Protein AF-0000000078812520 (afdb_homodimer)

Foldseek 3Di:
DKDWDDPDDDPVPFDWDDPDPQKIKTWGTATQFKTKMKMWGAAFDKFDKDFAQKKKKKAWQAAWKFKDWAHDTDIDGHPDIDIHHHGIIMMIHGHTTGMMMMMITRDDPVVD/DWDWDDPDDDPVPFDWDDPDPQKIKTWGTATQFKTKMKMWGAAFDKFDKDFAQKKKKKAWQAAWKFKDWAHDTDIDGHPDIDIHHHGIIMMIHGHTTGMMMMMITRDDPVVD

Organism: NCBI:txid997873

Structure (mmCIF, N/CA/C/O backbone):
data_AF-0000000078812520-model_v1
#
loop_
_entity.id
_entity.type
_entity.pdbx_description
1 polymer 'Cupin type-2 domain-containing protein'
#
loop_
_atom_site.group_PDB
_atom_site.id
_atom_site.type_symbol
_atom_site.label_atom_id
_atom_site.label_alt_id
_atom_site.label_comp_id
_atom_site.label_asym_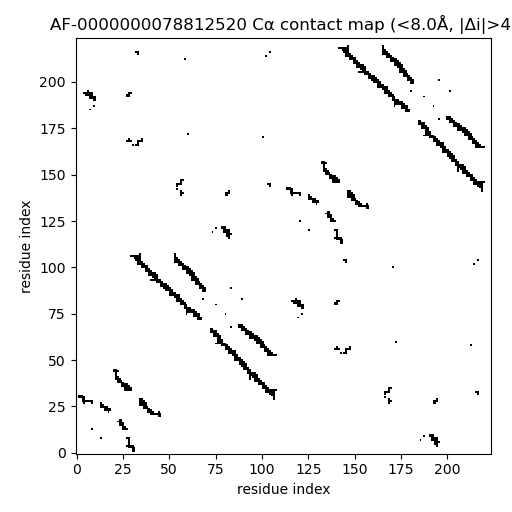id
_atom_site.label_entity_id
_atom_site.label_seq_id
_atom_site.pdbx_PDB_ins_code
_atom_site.Cartn_x
_atom_site.Cartn_y
_atom_site.Cartn_z
_atom_site.occupancy
_atom_site.B_iso_or_equiv
_atom_site.auth_seq_id
_atom_site.auth_comp_id
_atom_site.auth_asym_id
_atom_site.auth_atom_id
_atom_site.pdbx_PDB_model_num
ATOM 1 N N . MET A 1 1 ? 3.439 -23.281 10.242 1 47.56 1 MET A N 1
ATOM 2 C CA . MET A 1 1 ? 3.711 -23.062 8.82 1 47.56 1 MET A CA 1
ATOM 3 C C . MET A 1 1 ? 3.621 -21.578 8.477 1 47.56 1 MET A C 1
ATOM 5 O O . MET A 1 1 ? 2.652 -20.906 8.844 1 47.56 1 MET A O 1
ATOM 9 N N . LYS A 1 2 ? 4.664 -20.859 8.117 1 60.94 2 LYS A N 1
ATOM 10 C CA . LYS A 1 2 ? 4.629 -19.438 7.805 1 60.94 2 LYS A CA 1
ATOM 11 C C . LYS A 1 2 ? 3.605 -19.141 6.715 1 60.94 2 LYS A C 1
ATOM 13 O O . LYS A 1 2 ? 3.611 -19.766 5.656 1 60.94 2 LYS A O 1
ATOM 18 N N . MET A 1 3 ? 2.623 -18.438 7.055 1 89.31 3 MET A N 1
ATOM 19 C CA . MET A 1 3 ? 1.614 -18.031 6.078 1 89.31 3 MET A CA 1
ATOM 20 C C . MET A 1 3 ? 2.096 -16.844 5.258 1 89.31 3 MET A C 1
ATOM 22 O O . MET A 1 3 ? 2.404 -15.789 5.812 1 89.31 3 MET A O 1
ATOM 26 N N . CYS A 1 4 ? 2.453 -17.078 4.051 1 95.56 4 CYS A N 1
ATOM 27 C CA . CYS A 1 4 ? 2.873 -15.992 3.178 1 95.56 4 CYS A CA 1
ATOM 28 C C . CYS A 1 4 ? 2.225 -16.109 1.805 1 95.56 4 CYS A C 1
ATOM 30 O O . CYS A 1 4 ? 1.891 -17.219 1.366 1 95.56 4 CYS A O 1
ATOM 32 N N . SER A 1 5 ? 2.057 -15.086 1.119 1 97.44 5 SER A N 1
ATOM 33 C CA . SER A 1 5 ? 1.518 -15.07 -0.237 1 97.44 5 SER A CA 1
ATOM 34 C C . SER A 1 5 ? 2.541 -15.586 -1.245 1 97.44 5 SER A C 1
ATOM 36 O O . SER A 1 5 ? 3.701 -15.82 -0.896 1 97.44 5 SER A O 1
ATOM 38 N N . GLU A 1 6 ? 2.057 -15.766 -2.539 1 96.94 6 GLU A N 1
ATOM 39 C CA . GLU A 1 6 ? 2.994 -15.883 -3.652 1 96.94 6 GLU A CA 1
ATOM 40 C C . GLU A 1 6 ? 3.842 -14.625 -3.793 1 96.94 6 GLU A C 1
ATOM 42 O O . GLU A 1 6 ? 3.455 -13.547 -3.324 1 96.94 6 GLU A O 1
ATOM 47 N N . VAL A 1 7 ? 4.977 -14.742 -4.457 1 98.25 7 VAL A N 1
ATOM 48 C CA . VAL A 1 7 ? 5.906 -13.633 -4.648 1 98.25 7 VAL A CA 1
ATOM 49 C C . VAL A 1 7 ? 5.273 -12.578 -5.555 1 98.25 7 VAL A C 1
ATOM 51 O O . VAL A 1 7 ? 5.32 -11.391 -5.254 1 98.25 7 VAL A O 1
ATOM 54 N N . PHE A 1 8 ? 4.758 -12.992 -6.703 1 98.81 8 PHE A N 1
ATOM 55 C CA . PHE A 1 8 ? 4.105 -12.102 -7.652 1 98.81 8 PHE A CA 1
ATOM 56 C C . PHE A 1 8 ? 2.592 -12.258 -7.598 1 98.81 8 PHE A C 1
ATOM 58 O O . PHE A 1 8 ? 2.082 -13.383 -7.551 1 98.81 8 PHE A O 1
ATOM 65 N N . GLN A 1 9 ? 1.911 -11.266 -7.516 1 98.81 9 GLN A N 1
ATOM 66 C CA . GLN A 1 9 ? 0.455 -11.258 -7.602 1 98.81 9 GLN A CA 1
ATOM 67 C C . GLN A 1 9 ? -0.013 -10.648 -8.922 1 98.81 9 GLN A C 1
ATOM 69 O O . GLN A 1 9 ? 0.156 -9.453 -9.148 1 98.81 9 GLN A O 1
ATOM 74 N N . PHE A 1 10 ? -0.621 -11.352 -9.758 1 98.88 10 PHE A N 1
ATOM 75 C CA . PHE A 1 10 ? -1.262 -10.867 -10.969 1 98.88 10 PHE A CA 1
ATOM 76 C C . PHE A 1 10 ? -2.754 -10.648 -10.75 1 98.88 10 PHE A C 1
ATOM 78 O O . PHE A 1 10 ? -3.467 -11.578 -10.352 1 98.88 10 PHE A O 1
ATOM 85 N N . GLU A 1 11 ? -3.174 -9.453 -10.992 1 98.75 11 GLU A N 1
ATOM 86 C CA . GLU A 1 11 ? -4.555 -9.086 -10.688 1 98.75 11 GLU A CA 1
ATOM 87 C C . GLU A 1 11 ? -5.535 -10.117 -11.242 1 98.75 11 GLU A C 1
ATOM 89 O O . GLU A 1 11 ? -6.461 -10.539 -10.547 1 98.75 11 GLU A O 1
ATOM 94 N N . LYS A 1 12 ? -5.352 -10.508 -12.406 1 98.38 12 LYS A N 1
ATOM 95 C CA . LYS A 1 12 ? -6.293 -11.359 -13.125 1 98.38 12 LYS A CA 1
ATOM 96 C C . LYS A 1 12 ? -6.398 -12.734 -12.461 1 98.38 12 LYS A C 1
ATOM 98 O O . LYS A 1 12 ? -7.355 -13.477 -12.703 1 98.38 12 LYS A O 1
ATOM 103 N N . GLU A 1 13 ? -5.43 -13.156 -11.703 1 98.44 13 GLU A N 1
ATOM 104 C CA . GLU A 1 13 ? -5.391 -14.484 -11.102 1 98.44 13 GLU A CA 1
ATOM 105 C C . GLU A 1 13 ? -5.93 -14.461 -9.68 1 98.44 13 GLU A C 1
ATOM 107 O O . GLU A 1 13 ? -6.113 -15.516 -9.062 1 98.44 13 GLU A O 1
ATOM 112 N N . LEU A 1 14 ? -6.109 -13.289 -9.133 1 98.5 14 LEU A N 1
ATOM 113 C CA . LEU A 1 14 ? -6.551 -13.148 -7.75 1 98.5 14 LEU A CA 1
ATOM 114 C C . LEU A 1 14 ? -8.07 -13.172 -7.66 1 98.5 14 LEU A C 1
ATOM 116 O O . LEU A 1 14 ? -8.758 -12.57 -8.492 1 98.5 14 LEU A O 1
ATOM 120 N N . LYS A 1 15 ? -8.523 -13.812 -6.688 1 97.81 15 LYS A N 1
ATOM 121 C CA . LYS A 1 15 ? -9.969 -13.883 -6.469 1 97.81 15 LYS A CA 1
ATOM 122 C C . LYS A 1 15 ? -10.477 -12.625 -5.77 1 97.81 15 LYS A C 1
ATOM 124 O O . LYS A 1 15 ? -9.812 -12.086 -4.883 1 97.81 15 LYS A O 1
ATOM 129 N N . TRP A 1 16 ? -11.672 -12.25 -6.137 1 98.44 16 TRP A N 1
ATOM 130 C CA . TRP A 1 16 ? -12.367 -11.164 -5.453 1 98.44 16 TRP A CA 1
ATOM 131 C C . TRP A 1 16 ? -13.242 -11.703 -4.328 1 98.44 16 TRP A C 1
ATOM 133 O O . TRP A 1 16 ? -13.914 -12.727 -4.492 1 98.44 16 TRP A O 1
ATOM 143 N N . GLU A 1 17 ? -13.18 -11.062 -3.234 1 98.56 17 GLU A N 1
ATOM 144 C CA . GLU A 1 17 ? -14.133 -11.273 -2.145 1 98.56 17 GLU A CA 1
ATOM 145 C C . GLU A 1 17 ? -15.062 -10.078 -1.991 1 98.56 17 GLU A C 1
ATOM 147 O O . GLU A 1 17 ? -14.727 -8.961 -2.393 1 98.56 17 GLU A O 1
ATOM 152 N N . ASN A 1 18 ? -16.203 -10.344 -1.392 1 98.19 18 ASN A N 1
ATOM 153 C CA . ASN A 1 18 ? -17.203 -9.289 -1.2 1 98.19 18 ASN A CA 1
ATOM 154 C C . ASN A 1 18 ? -17.531 -9.094 0.276 1 98.19 18 ASN A C 1
ATOM 156 O O . ASN A 1 18 ? -18.531 -9.617 0.77 1 98.19 18 ASN A O 1
ATOM 160 N N . PRO A 1 19 ? -16.766 -8.32 0.915 1 97.38 19 PRO A N 1
ATOM 161 C CA . PRO A 1 19 ? -16.969 -8.172 2.359 1 97.38 19 PRO A CA 1
ATOM 162 C C . PRO A 1 19 ? -18.203 -7.336 2.703 1 97.38 19 PRO A C 1
ATOM 164 O O . PRO A 1 19 ? -18.609 -7.281 3.867 1 97.38 19 PRO A O 1
ATOM 167 N N . GLY A 1 20 ? -18.766 -6.617 1.8 1 97.19 20 GLY A N 1
ATOM 168 C CA . GLY A 1 20 ? -19.953 -5.793 2.029 1 97.19 20 GLY A CA 1
ATOM 169 C C . GLY A 1 20 ? -20.547 -5.242 0.75 1 97.19 20 GLY A C 1
ATOM 170 O O . GLY A 1 20 ? -19.969 -5.383 -0.326 1 97.19 20 GLY A O 1
ATOM 171 N N . PRO A 1 21 ? -21.688 -4.652 0.876 1 98.38 21 PRO A N 1
ATOM 172 C CA . PRO A 1 21 ? -22.344 -4.109 -0.307 1 98.38 21 PRO A CA 1
ATOM 173 C C . PRO A 1 21 ? -21.5 -3.059 -1.029 1 98.38 21 PRO A C 1
ATOM 175 O O . PRO A 1 21 ? -21.109 -2.059 -0.428 1 98.38 21 PRO A O 1
ATOM 178 N N . GLY A 1 22 ? -21.281 -3.283 -2.352 1 98.81 22 GLY A N 1
ATOM 179 C CA . GLY A 1 22 ? -20.547 -2.322 -3.162 1 98.81 22 GLY A CA 1
ATOM 180 C C . GLY A 1 22 ? -19.047 -2.344 -2.91 1 98.81 22 GLY A C 1
ATOM 181 O O . GLY A 1 22 ? -18.328 -1.424 -3.311 1 98.81 22 GLY A O 1
ATOM 182 N N . ILE A 1 23 ? -18.625 -3.27 -2.135 1 98.88 23 ILE A N 1
ATOM 183 C CA . ILE A 1 23 ? -17.203 -3.381 -1.793 1 98.88 23 ILE A CA 1
ATOM 184 C C . ILE A 1 23 ? -16.672 -4.742 -2.229 1 98.88 23 ILE A C 1
ATOM 186 O O . ILE A 1 23 ? -17.297 -5.773 -1.968 1 98.88 23 ILE A O 1
ATOM 190 N N . ARG A 1 24 ? -15.539 -4.758 -2.91 1 98.75 24 ARG A N 1
ATOM 191 C CA . ARG A 1 24 ? -14.812 -5.98 -3.236 1 98.75 24 ARG A CA 1
ATOM 192 C C . ARG A 1 24 ? -13.336 -5.848 -2.9 1 98.75 24 ARG A C 1
ATOM 194 O O . ARG A 1 24 ? -12.773 -4.75 -2.961 1 98.75 24 ARG A O 1
ATOM 201 N N . ARG A 1 25 ? -12.727 -6.965 -2.535 1 98.81 25 ARG A N 1
ATOM 202 C CA . ARG A 1 25 ? -11.312 -6.844 -2.188 1 98.81 25 ARG A CA 1
ATOM 203 C C . ARG A 1 25 ? -10.508 -8.023 -2.736 1 98.81 25 ARG A C 1
ATOM 205 O O . ARG A 1 25 ? -11.062 -9.094 -2.98 1 98.81 25 ARG A O 1
ATOM 212 N N . GLN A 1 26 ? -9.297 -7.859 -3.08 1 98.81 26 GLN A N 1
ATOM 213 C CA . GLN A 1 26 ? -8.281 -8.859 -3.395 1 98.81 26 GLN A CA 1
ATOM 214 C C . GLN A 1 26 ? -7.16 -8.844 -2.363 1 98.81 26 GLN A C 1
ATOM 216 O O . GLN A 1 26 ? -6.598 -7.793 -2.062 1 98.81 26 GLN A O 1
ATOM 221 N N . ILE A 1 27 ? -6.871 -9.953 -1.78 1 98.81 27 ILE A N 1
ATOM 222 C CA . ILE A 1 27 ? -5.691 -10.086 -0.933 1 98.81 27 ILE A CA 1
ATOM 223 C C . ILE A 1 27 ? -4.438 -10.148 -1.801 1 98.81 27 ILE A C 1
ATOM 225 O O . ILE A 1 27 ? -4.312 -11.031 -2.66 1 98.81 27 ILE A O 1
ATOM 229 N N . MET A 1 28 ? -3.537 -9.281 -1.581 1 98.69 28 MET A N 1
ATOM 230 C CA . MET A 1 28 ? -2.318 -9.195 -2.379 1 98.69 28 MET A CA 1
ATOM 231 C C . MET A 1 28 ? -1.14 -9.82 -1.638 1 98.69 28 MET A C 1
ATOM 233 O O . MET A 1 28 ? -1.222 -10.961 -1.186 1 98.69 28 MET A O 1
ATOM 237 N N . GLY A 1 29 ? -0.015 -9.117 -1.554 1 98.75 29 GLY A N 1
ATOM 238 C CA . GLY A 1 29 ? 1.155 -9.656 -0.879 1 98.75 29 GLY A CA 1
ATOM 239 C C . GLY A 1 29 ? 1.03 -9.648 0.632 1 98.75 29 GLY A C 1
ATOM 240 O O . GLY A 1 29 ? 0.505 -8.695 1.21 1 98.75 29 GLY A O 1
ATOM 241 N N . TYR A 1 30 ? 1.47 -10.719 1.295 1 98.75 30 TYR A N 1
ATOM 242 C CA . TYR A 1 30 ? 1.425 -10.719 2.754 1 98.75 30 TYR A CA 1
ATOM 243 C C . TYR A 1 30 ? 2.357 -11.781 3.326 1 98.75 30 TYR A C 1
ATOM 245 O O . TYR A 1 30 ? 2.736 -12.727 2.629 1 98.75 30 TYR A O 1
ATOM 253 N N . ASP A 1 31 ? 2.764 -11.633 4.438 1 98.5 31 ASP A N 1
ATOM 254 C CA . ASP A 1 31 ? 3.271 -12.641 5.367 1 98.5 31 ASP A CA 1
ATOM 255 C C . ASP A 1 31 ? 2.68 -12.453 6.762 1 98.5 31 ASP A C 1
ATOM 257 O O . ASP A 1 31 ? 1.635 -11.812 6.914 1 98.5 31 ASP A O 1
ATOM 261 N N . GLU A 1 32 ? 3.32 -12.984 7.797 1 97.94 32 GLU A N 1
ATOM 262 C CA . GLU A 1 32 ? 2.736 -12.906 9.133 1 97.94 32 GLU A CA 1
ATOM 263 C C . GLU A 1 32 ? 2.758 -11.477 9.664 1 97.94 32 GLU A C 1
ATOM 265 O O . GLU A 1 32 ? 1.943 -11.109 10.516 1 97.94 32 GLU A O 1
ATOM 270 N N . GLN A 1 33 ? 3.617 -10.656 9.156 1 97.75 33 GLN A N 1
ATOM 271 C CA . GLN A 1 33 ? 3.852 -9.344 9.75 1 97.75 33 GLN A CA 1
ATOM 272 C C . GLN A 1 33 ? 3.23 -8.234 8.906 1 97.75 33 GLN A C 1
ATOM 274 O O . GLN A 1 33 ? 3.107 -7.094 9.352 1 97.75 33 GLN A O 1
ATOM 279 N N . LEU A 1 34 ? 2.826 -8.57 7.746 1 98.81 34 LEU A N 1
ATOM 280 C CA . LEU A 1 34 ? 2.418 -7.559 6.773 1 98.81 34 LEU A CA 1
ATOM 281 C C . LEU A 1 34 ? 1.358 -8.109 5.828 1 98.81 34 LEU A C 1
ATOM 283 O O . LEU A 1 34 ? 1.463 -9.25 5.371 1 98.81 34 LEU A O 1
ATOM 287 N N . MET A 1 35 ? 0.338 -7.281 5.5 1 98.94 35 MET A N 1
ATOM 288 C CA . MET A 1 35 ? -0.657 -7.676 4.504 1 98.94 35 MET A CA 1
ATOM 289 C C . MET A 1 35 ? -1.124 -6.465 3.697 1 98.94 35 MET A C 1
ATOM 291 O O . MET A 1 35 ? -1.502 -5.441 4.27 1 98.94 35 MET A O 1
ATOM 295 N N . MET A 1 36 ? -1.064 -6.586 2.406 1 98.94 36 MET A N 1
ATOM 296 C CA . MET A 1 36 ? -1.607 -5.594 1.48 1 98.94 36 MET A CA 1
ATOM 297 C C . MET A 1 36 ? -2.908 -6.09 0.855 1 98.94 36 MET A C 1
ATOM 299 O O . MET A 1 36 ? -2.99 -7.234 0.405 1 98.94 36 MET A O 1
ATOM 303 N N . VAL A 1 37 ? -3.926 -5.23 0.845 1 98.94 37 VAL A N 1
ATOM 304 C CA . VAL A 1 37 ? -5.238 -5.562 0.305 1 98.94 37 VAL A CA 1
ATOM 305 C C . VAL A 1 37 ? -5.699 -4.465 -0.651 1 98.94 37 VAL A C 1
ATOM 307 O O . VAL A 1 37 ? -5.629 -3.279 -0.322 1 98.94 37 VAL A O 1
ATOM 310 N N . LYS A 1 38 ? -6.082 -4.848 -1.812 1 98.94 38 LYS A N 1
ATOM 311 C CA . LYS A 1 38 ? -6.738 -3.955 -2.762 1 98.94 38 LYS A CA 1
ATOM 312 C C . LYS A 1 38 ? -8.25 -3.965 -2.57 1 98.94 38 LYS A C 1
ATOM 314 O O . LYS A 1 38 ? -8.883 -5.023 -2.625 1 98.94 38 LYS A O 1
ATOM 319 N N . VAL A 1 39 ? -8.844 -2.867 -2.375 1 98.94 39 VAL A N 1
ATOM 320 C CA . VAL A 1 39 ? -10.281 -2.805 -2.119 1 98.94 39 VAL A CA 1
ATOM 321 C C . VAL A 1 39 ? -10.945 -1.855 -3.115 1 98.94 39 VAL A C 1
ATOM 323 O O . VAL A 1 39 ? -10.547 -0.693 -3.232 1 98.94 39 VAL A O 1
ATOM 326 N N . GLN A 1 40 ? -11.906 -2.283 -3.795 1 98.94 40 GLN A N 1
ATOM 327 C CA . GLN A 1 40 ? -12.695 -1.494 -4.738 1 98.94 40 GLN A CA 1
ATOM 328 C C . GLN A 1 40 ? -14.047 -1.118 -4.141 1 98.94 40 GLN A C 1
ATOM 330 O O . GLN A 1 40 ? -14.727 -1.961 -3.555 1 98.94 40 GLN A O 1
ATOM 335 N N . PHE A 1 41 ? -14.453 0.072 -4.32 1 98.94 41 PHE A N 1
ATOM 336 C CA . PHE A 1 41 ? -15.711 0.591 -3.799 1 98.94 41 PHE A CA 1
ATOM 337 C C . PHE A 1 41 ? -16.578 1.14 -4.926 1 98.94 41 PHE A C 1
ATOM 339 O O . PHE A 1 41 ? -16.094 1.889 -5.777 1 98.94 41 PHE A O 1
ATOM 346 N N . GLU A 1 42 ? -17.812 0.822 -4.918 1 98.94 42 GLU A N 1
ATOM 347 C CA . GLU A 1 42 ? -18.812 1.528 -5.723 1 98.94 42 GLU A CA 1
ATOM 348 C C . GLU A 1 42 ? -19.203 2.852 -5.074 1 98.94 42 GLU A C 1
ATOM 350 O O . GLU A 1 42 ? -19.094 3.01 -3.857 1 98.94 42 GLU A O 1
ATOM 355 N N . LYS A 1 43 ? -19.641 3.762 -5.934 1 98.88 43 LYS A N 1
ATOM 356 C CA . LYS A 1 43 ? -20.141 5.012 -5.375 1 98.88 43 LYS A CA 1
ATOM 357 C C . LYS A 1 43 ? -21.219 4.742 -4.328 1 98.88 43 LYS A C 1
ATOM 359 O O . LYS A 1 43 ? -22.125 3.943 -4.555 1 98.88 43 LYS A O 1
ATOM 364 N N . GLY A 1 44 ? -21.078 5.391 -3.18 1 98.81 44 GLY A N 1
ATOM 365 C CA . GLY A 1 44 ? -22.078 5.289 -2.123 1 98.81 44 GLY A CA 1
ATOM 366 C C . GLY A 1 44 ? -21.781 4.172 -1.138 1 98.81 44 GLY A C 1
ATOM 367 O O . GLY A 1 44 ? -22.406 4.098 -0.076 1 98.81 44 GLY A O 1
ATOM 368 N N . ALA A 1 45 ? -20.953 3.232 -1.467 1 98.88 45 ALA A N 1
ATOM 369 C CA . ALA A 1 45 ? -20.594 2.156 -0.544 1 98.88 45 ALA A CA 1
ATOM 370 C C . ALA A 1 45 ? -20.031 2.713 0.758 1 98.88 45 ALA A C 1
ATOM 372 O O . ALA A 1 45 ? -19.375 3.766 0.763 1 98.88 45 ALA A O 1
ATOM 373 N N . VAL A 1 46 ? -20.25 2.047 1.833 1 98.75 46 VAL A N 1
ATOM 374 C CA . VAL A 1 46 ? -19.859 2.51 3.162 1 98.75 46 VAL A CA 1
ATOM 375 C C . VAL A 1 46 ? -18.953 1.477 3.824 1 98.75 46 VAL A C 1
ATOM 377 O O . VAL A 1 46 ? -19.328 0.311 3.967 1 98.75 46 VAL A O 1
ATOM 380 N N . GLY A 1 47 ? -17.656 1.87 4.09 1 98.5 47 GLY A N 1
ATOM 381 C CA . GLY A 1 47 ? -16.891 1.138 5.09 1 98.5 47 GLY A CA 1
ATOM 382 C C . GLY A 1 47 ? -17.344 1.439 6.512 1 98.5 47 GLY A C 1
ATOM 383 O O . GLY A 1 47 ? -17.047 2.512 7.043 1 98.5 47 GLY A O 1
ATOM 384 N N . THR A 1 48 ? -17.922 0.55 7.113 1 98.19 48 THR A N 1
ATOM 385 C CA . THR A 1 48 ? -18.547 0.773 8.414 1 98.19 48 THR A CA 1
ATOM 386 C C . THR A 1 48 ? -17.5 1.105 9.469 1 98.19 48 THR A C 1
ATOM 388 O O . THR A 1 48 ? -16.359 0.612 9.406 1 98.19 48 THR A O 1
ATOM 391 N N . MET A 1 49 ? -17.984 1.972 10.375 1 98.19 49 MET A N 1
ATOM 392 C CA . MET A 1 49 ? -17.109 2.328 11.492 1 98.19 49 MET A CA 1
ATOM 393 C C . MET A 1 49 ? -16.703 1.09 12.281 1 98.19 49 MET A C 1
ATOM 395 O O . MET A 1 49 ? -17.562 0.287 12.664 1 98.19 49 MET A O 1
ATOM 399 N N . HIS A 1 50 ? -15.391 0.888 12.523 1 98.5 50 HIS A N 1
ATOM 400 C CA . HIS A 1 50 ? -14.844 -0.245 13.258 1 98.5 50 HIS A CA 1
ATOM 401 C C . HIS A 1 50 ? -13.445 0.064 13.781 1 98.5 50 HIS A C 1
ATOM 403 O O . HIS A 1 50 ? -12.922 1.156 13.555 1 98.5 50 HIS A O 1
ATOM 409 N N . GLU A 1 51 ? -12.859 -0.794 14.539 1 98.38 51 GLU A N 1
ATOM 410 C CA . GLU A 1 51 ? -11.477 -0.677 15 1 98.38 51 GLU A CA 1
ATOM 411 C C . GLU A 1 51 ? -10.789 -2.041 15.039 1 98.38 51 GLU A C 1
ATOM 413 O O . GLU A 1 51 ? -11.461 -3.076 15.055 1 98.38 51 GLU A O 1
ATOM 418 N N . HIS A 1 52 ? -9.57 -2.084 14.992 1 98.44 52 HIS A N 1
ATOM 419 C CA . HIS A 1 52 ? -8.75 -3.283 15.102 1 98.44 52 HIS A CA 1
ATOM 420 C C . HIS A 1 52 ? -7.363 -2.957 15.641 1 98.44 52 HIS A C 1
ATOM 422 O O . HIS A 1 52 ? -6.977 -1.787 15.695 1 98.44 52 HIS A O 1
ATOM 428 N N . HIS A 1 53 ? -6.605 -3.936 16.141 1 98.44 53 HIS A N 1
ATOM 429 C CA . HIS A 1 53 ? -5.336 -3.721 16.812 1 98.44 53 HIS A CA 1
ATOM 430 C C . HIS A 1 53 ? -4.199 -3.525 15.82 1 98.44 53 HIS A C 1
ATOM 432 O O . HIS A 1 53 ? -3.061 -3.266 16.219 1 98.44 53 HIS A O 1
ATOM 438 N N . HIS A 1 54 ? -4.41 -3.709 14.562 1 98.69 54 HIS A N 1
ATOM 439 C CA . HIS A 1 54 ? -3.398 -3.549 13.523 1 98.69 54 HIS A CA 1
ATOM 440 C C . HIS A 1 54 ? -3.1 -2.076 13.266 1 98.69 54 HIS A C 1
ATOM 442 O O . HIS A 1 54 ? -4.004 -1.24 13.305 1 98.69 54 HIS A O 1
ATOM 448 N N . SER A 1 55 ? -1.847 -1.72 12.984 1 98.69 55 SER A N 1
ATOM 449 C CA . SER A 1 55 ? -1.565 -0.472 12.281 1 98.69 55 SER A CA 1
ATOM 450 C C . SER A 1 55 ? -2.002 -0.55 10.82 1 98.69 55 SER A C 1
ATOM 452 O O . SER A 1 55 ? -1.81 -1.575 10.164 1 98.69 55 SER A O 1
ATOM 454 N N . GLN A 1 56 ? -2.557 0.443 10.336 1 98.88 56 GLN A N 1
ATOM 455 C CA . GLN A 1 56 ? -3.016 0.452 8.953 1 98.88 56 GLN A CA 1
ATOM 456 C C . GLN A 1 56 ? -2.533 1.7 8.219 1 98.88 56 GLN A C 1
ATOM 458 O O . GLN A 1 56 ? -2.605 2.809 8.75 1 98.88 56 GLN A O 1
ATOM 463 N N . ALA A 1 57 ? -1.929 1.663 7.094 1 98.94 57 ALA A N 1
ATOM 464 C CA . ALA A 1 57 ? -1.656 2.732 6.137 1 98.94 57 ALA A CA 1
ATOM 465 C C . ALA A 1 57 ? -2.379 2.486 4.816 1 98.94 57 ALA A C 1
ATOM 467 O O . ALA A 1 57 ? -2.35 1.373 4.285 1 98.94 57 ALA A O 1
ATOM 468 N N . THR A 1 58 ? -3.057 3.455 4.227 1 98.94 58 THR A N 1
ATOM 469 C CA . THR A 1 58 ? -3.881 3.291 3.035 1 98.94 58 THR A CA 1
ATOM 470 C C . THR A 1 58 ? -3.555 4.363 2 1 98.94 58 THR A C 1
ATOM 472 O O . THR A 1 58 ? -3.326 5.523 2.352 1 98.94 58 THR A O 1
ATOM 475 N N . TYR A 1 59 ? -3.49 3.988 0.806 1 99 59 TYR A N 1
ATOM 476 C CA . TYR A 1 59 ? -3.32 4.871 -0.342 1 99 59 TYR A CA 1
ATOM 477 C C . TYR A 1 59 ? -4.578 4.895 -1.202 1 99 59 TYR A C 1
ATOM 479 O O . TYR A 1 59 ? -5.184 3.854 -1.457 1 99 59 TYR A O 1
ATOM 487 N N . VAL A 1 60 ? -5.027 6.086 -1.675 1 99 60 VAL A N 1
ATOM 488 C CA . VAL A 1 60 ? -6.152 6.219 -2.594 1 99 60 VAL A CA 1
ATOM 489 C C . VAL A 1 60 ? -5.652 6.145 -4.035 1 99 60 VAL A C 1
ATOM 491 O O . VAL A 1 60 ? -5.059 7.098 -4.543 1 99 60 VAL A O 1
ATOM 494 N N . VAL A 1 61 ? -5.93 5.082 -4.668 1 98.94 61 VAL A N 1
ATOM 495 C CA . VAL A 1 61 ? -5.52 4.887 -6.055 1 98.94 61 VAL A CA 1
ATOM 496 C C . VAL A 1 61 ? -6.402 5.723 -6.98 1 98.94 61 VAL A C 1
ATOM 498 O O . VAL A 1 61 ? -5.902 6.387 -7.891 1 98.94 61 VAL A O 1
ATOM 501 N N . SER A 1 62 ? -7.625 5.688 -6.766 1 98.94 62 SER A N 1
ATOM 502 C CA . SER A 1 62 ? -8.633 6.391 -7.551 1 98.94 62 SER A CA 1
ATOM 503 C C . SER A 1 62 ? -9.891 6.656 -6.727 1 98.94 62 SER A C 1
ATOM 505 O O . SER A 1 62 ? -10.094 6.035 -5.68 1 98.94 62 SER A O 1
ATOM 507 N N . GLY A 1 63 ? -10.734 7.555 -7.258 1 98.88 63 GLY A N 1
ATOM 508 C CA . GLY A 1 63 ? -12 7.867 -6.621 1 98.88 63 GLY A CA 1
ATOM 509 C C . GLY A 1 63 ? -11.883 8.938 -5.555 1 98.88 63 GLY A C 1
ATOM 510 O O . GLY A 1 63 ? -10.953 9.75 -5.582 1 98.88 63 GLY A O 1
ATOM 511 N N . LYS A 1 64 ? -12.938 9.047 -4.805 1 98.94 64 LYS A N 1
ATOM 512 C CA . LYS A 1 64 ? -13.031 10.039 -3.73 1 98.94 64 LYS A CA 1
ATOM 513 C C . LYS A 1 64 ? -13.734 9.453 -2.508 1 98.94 64 LYS A C 1
ATOM 515 O O . LYS A 1 64 ? -14.773 8.797 -2.635 1 98.94 64 LYS A O 1
ATOM 520 N N . PHE A 1 65 ? -13.195 9.688 -1.345 1 98.94 65 PHE A N 1
ATOM 521 C CA . PHE A 1 65 ? -13.688 9.078 -0.114 1 98.94 65 PHE A CA 1
ATOM 522 C C . PHE A 1 65 ? -13.805 10.117 0.996 1 98.94 65 PHE A C 1
ATOM 524 O O . PHE A 1 65 ? -12.898 10.93 1.183 1 98.94 65 PHE A O 1
ATOM 531 N N . GLU A 1 66 ? -14.867 10.133 1.668 1 98.94 66 GLU A N 1
ATOM 532 C CA . GLU A 1 66 ? -14.938 10.797 2.965 1 98.94 66 GLU A CA 1
ATOM 533 C C . GLU A 1 66 ? -14.508 9.859 4.09 1 98.94 66 GLU A C 1
ATOM 535 O O . GLU A 1 66 ? -15.211 8.906 4.414 1 98.94 66 GLU A O 1
ATOM 540 N N . LEU A 1 67 ? -13.406 10.148 4.668 1 98.94 67 LEU A N 1
ATOM 541 C CA . LEU A 1 67 ? -12.805 9.266 5.668 1 98.94 67 LEU A CA 1
ATOM 542 C C . LEU A 1 67 ? -12.969 9.852 7.07 1 98.94 67 LEU A C 1
ATOM 544 O O . LEU A 1 67 ? -12.727 11.039 7.281 1 98.94 67 LEU A O 1
ATOM 548 N N . THR A 1 68 ? -13.375 9.016 7.953 1 98.81 68 THR A N 1
ATOM 549 C CA . THR A 1 68 ? -13.461 9.367 9.367 1 98.81 68 THR A CA 1
ATOM 550 C C . THR A 1 68 ? -12.492 8.531 10.195 1 98.81 68 THR A C 1
ATOM 552 O O . THR A 1 68 ? -12.547 7.301 10.164 1 98.81 68 THR A O 1
ATOM 555 N N . ILE A 1 69 ? -11.664 9.156 10.906 1 98.56 69 ILE A N 1
ATOM 556 C CA . ILE A 1 69 ? -10.758 8.516 11.852 1 98.56 69 ILE A CA 1
ATOM 557 C C . ILE A 1 69 ? -10.844 9.203 13.203 1 98.56 69 ILE A C 1
ATOM 559 O O . ILE A 1 69 ? -10.398 10.344 13.359 1 98.56 69 ILE A O 1
ATOM 563 N N . GLY A 1 70 ? -11.312 8.406 14.172 1 97.44 70 GLY A N 1
ATOM 564 C CA . GLY A 1 70 ? -11.625 9.07 15.43 1 97.44 70 GLY A CA 1
ATOM 565 C C . GLY A 1 70 ? -12.594 10.227 15.266 1 97.44 70 GLY A C 1
ATOM 566 O O . GLY A 1 70 ? -13.695 10.055 14.75 1 97.44 70 GLY A O 1
ATOM 567 N N . GLU A 1 71 ? -12.102 11.391 15.586 1 96.5 71 GLU A N 1
ATOM 568 C CA . GLU A 1 71 ? -12.961 12.562 15.523 1 96.5 71 GLU A CA 1
ATOM 569 C C . GLU A 1 71 ? -12.672 13.391 14.266 1 96.5 71 GLU A C 1
ATOM 571 O O . GLU A 1 71 ? -13.344 14.391 14.008 1 96.5 71 GLU A O 1
ATOM 576 N N . GLN A 1 72 ? -11.766 13.008 13.492 1 98.12 72 GLN A N 1
ATOM 577 C CA . GLN A 1 72 ? -11.375 13.75 12.305 1 98.12 72 GLN A CA 1
ATOM 578 C C . GLN A 1 72 ? -12.047 13.195 11.055 1 98.12 72 GLN A C 1
ATOM 580 O O . GLN A 1 72 ? -12.203 11.984 10.914 1 98.12 72 GLN A O 1
ATOM 585 N N . LYS A 1 73 ? -12.445 14.094 10.211 1 98.56 73 LYS A N 1
ATOM 586 C CA . LYS A 1 73 ? -13.039 13.742 8.93 1 98.56 73 LYS A CA 1
ATOM 587 C C . LYS A 1 73 ? -12.398 14.523 7.789 1 98.56 73 LYS A C 1
ATOM 589 O O . LYS A 1 73 ? -12.234 15.742 7.887 1 98.56 73 LYS A O 1
ATOM 594 N N . GLU A 1 74 ? -12.031 13.914 6.77 1 98.94 74 GLU A N 1
ATOM 595 C CA . GLU A 1 74 ? -11.453 14.547 5.594 1 98.94 74 GLU A CA 1
ATOM 596 C C . GLU A 1 74 ? -11.93 13.867 4.309 1 98.94 74 GLU A C 1
ATOM 598 O O . GLU A 1 74 ? -12.344 12.711 4.332 1 98.94 74 GLU A O 1
ATOM 603 N N . ILE A 1 75 ? -11.938 14.602 3.234 1 98.94 75 ILE A N 1
ATOM 604 C CA . ILE A 1 75 ? -12.164 14.039 1.906 1 98.94 75 ILE A CA 1
ATOM 605 C C . ILE A 1 75 ? -10.828 13.805 1.208 1 98.94 75 ILE A C 1
ATOM 607 O O . ILE A 1 75 ? -10.008 14.727 1.093 1 98.94 75 ILE A O 1
ATOM 611 N N . LEU A 1 76 ? -10.609 12.602 0.792 1 98.94 76 LEU A N 1
ATOM 612 C CA . LEU A 1 76 ? -9.359 12.219 0.132 1 98.94 76 LEU A CA 1
ATOM 613 C C . LEU A 1 76 ? -9.625 11.781 -1.305 1 98.94 76 LEU A C 1
ATOM 615 O O . LEU A 1 76 ? -10.664 11.188 -1.598 1 98.94 76 LEU A O 1
ATOM 619 N N . SER A 1 77 ? -8.695 12.047 -2.189 1 98.88 77 SER A N 1
ATOM 620 C CA . SER A 1 77 ? -8.758 11.656 -3.596 1 98.88 77 SER A CA 1
ATOM 621 C C . SER A 1 77 ? -7.469 10.977 -4.039 1 98.88 77 SER A C 1
ATOM 623 O O . SER A 1 77 ? -6.535 10.828 -3.248 1 98.88 77 SER A O 1
ATOM 625 N N . ALA A 1 78 ? -7.488 10.555 -5.32 1 98.88 78 ALA A N 1
ATOM 626 C CA . ALA A 1 78 ? -6.336 9.844 -5.867 1 98.88 78 ALA A CA 1
ATOM 627 C C . ALA A 1 78 ? -5.031 10.547 -5.508 1 98.88 78 ALA A C 1
ATOM 629 O O . ALA A 1 78 ? -4.914 11.766 -5.664 1 98.88 78 ALA A O 1
ATOM 630 N N . GLY A 1 79 ? -4.105 9.812 -4.977 1 98.81 79 GLY A N 1
ATOM 631 C CA . GLY A 1 79 ? -2.816 10.367 -4.609 1 98.81 79 GLY A CA 1
ATOM 632 C C . GLY A 1 79 ? -2.688 10.641 -3.121 1 98.81 79 GLY A C 1
ATOM 633 O O . GLY A 1 79 ? -1.576 10.75 -2.598 1 98.81 79 GLY A O 1
ATOM 634 N N . ASP A 1 80 ? -3.766 10.836 -2.395 1 98.94 80 ASP A N 1
ATOM 635 C CA . ASP A 1 80 ? -3.779 11.031 -0.948 1 98.94 80 ASP A CA 1
ATOM 636 C C . ASP A 1 80 ? -3.686 9.695 -0.21 1 98.94 80 ASP A C 1
ATOM 638 O O . ASP A 1 80 ? -3.742 8.633 -0.829 1 98.94 80 ASP A O 1
ATOM 642 N N . GLY A 1 81 ? -3.492 9.695 1.065 1 98.88 81 GLY A N 1
ATOM 643 C CA . GLY A 1 81 ? -3.477 8.516 1.915 1 98.88 81 GLY A CA 1
ATOM 644 C C . GLY A 1 81 ? -3.838 8.82 3.357 1 98.88 81 GLY A C 1
ATOM 645 O O . GLY A 1 81 ? -4.141 9.961 3.703 1 98.88 81 GLY A O 1
ATOM 646 N N . TYR A 1 82 ? -3.852 7.801 4.172 1 98.94 82 TYR A N 1
ATOM 647 C CA . TYR A 1 82 ? -4.109 7.984 5.594 1 98.94 82 TYR A CA 1
ATOM 648 C C . TYR A 1 82 ? -3.488 6.859 6.414 1 98.94 82 TYR A C 1
ATOM 650 O O . TYR A 1 82 ? -3.229 5.773 5.887 1 98.94 82 TYR A O 1
ATOM 658 N N . TYR A 1 83 ? -3.215 7.148 7.625 1 98.88 83 TYR A N 1
ATOM 659 C CA . TYR A 1 83 ? -2.689 6.242 8.641 1 98.88 83 TYR A CA 1
ATOM 660 C C . TYR A 1 83 ? -3.682 6.078 9.789 1 98.88 83 TYR A C 1
ATOM 662 O O . TYR A 1 83 ? -4.273 7.055 10.25 1 98.88 83 TYR A O 1
ATOM 670 N N . VAL A 1 84 ? -3.943 4.859 10.203 1 98.81 84 VAL A N 1
ATOM 671 C CA . VAL A 1 84 ? -4.801 4.559 11.344 1 98.81 84 VAL A CA 1
ATOM 672 C C . VAL A 1 84 ? -3.988 3.842 12.422 1 98.81 84 VAL A C 1
ATOM 674 O O . VAL A 1 84 ? -3.471 2.746 12.195 1 98.81 84 VAL A O 1
ATOM 677 N N . ALA A 1 85 ? -3.887 4.453 13.578 1 98.31 85 ALA A N 1
ATOM 678 C CA . ALA A 1 85 ? -3.211 3.832 14.711 1 98.31 85 ALA A CA 1
ATOM 679 C C . ALA A 1 85 ? -4.016 2.654 15.25 1 98.31 85 ALA A C 1
ATOM 681 O O . ALA A 1 85 ? -5.238 2.604 15.086 1 98.31 85 ALA A O 1
ATOM 682 N N . PRO A 1 86 ? -3.307 1.656 15.914 1 98.31 86 PRO A N 1
ATOM 683 C CA . PRO A 1 86 ? -4.035 0.538 16.516 1 98.31 86 PRO A CA 1
ATOM 684 C C . PRO A 1 86 ? -5.199 0.995 17.391 1 98.31 86 PRO A C 1
ATOM 686 O O . PRO A 1 86 ? -5.047 1.922 18.188 1 98.31 86 PRO A O 1
ATOM 689 N N . ASN A 1 87 ? -6.383 0.395 17.141 1 98.5 87 ASN A N 1
ATOM 690 C CA . ASN A 1 87 ? -7.586 0.525 17.953 1 98.5 87 ASN A CA 1
ATOM 691 C C . ASN A 1 87 ? -8.227 1.899 17.781 1 98.5 87 ASN A C 1
ATOM 693 O O . ASN A 1 87 ? -9.016 2.326 18.625 1 98.5 87 ASN A O 1
ATOM 697 N N . LYS A 1 88 ? -7.852 2.664 16.844 1 98.44 88 LYS A N 1
ATOM 698 C CA . LYS A 1 88 ? -8.516 3.924 16.516 1 98.44 88 LYS A CA 1
ATOM 699 C C . LYS A 1 88 ? -9.727 3.693 15.633 1 98.44 88 LYS A C 1
ATOM 701 O O . LYS A 1 88 ? -9.609 3.127 14.539 1 98.44 88 LYS A O 1
ATOM 706 N N . PRO A 1 89 ? -10.914 4.078 16.047 1 98.75 89 PRO A N 1
ATOM 707 C CA . PRO A 1 89 ? -12.094 3.902 15.195 1 98.75 89 PRO A CA 1
ATOM 708 C C . PRO A 1 89 ? -11.969 4.633 13.859 1 98.75 89 PRO A C 1
ATOM 710 O O . PRO A 1 89 ? -11.484 5.77 13.812 1 98.75 89 PRO A O 1
ATOM 713 N N . HIS A 1 90 ? -12.391 3.998 12.781 1 98.88 90 HIS A N 1
ATOM 714 C CA . HIS A 1 90 ? -12.32 4.605 11.453 1 98.88 90 HIS A CA 1
ATOM 715 C C . HIS A 1 90 ? -13.352 3.992 10.508 1 98.88 90 HIS A C 1
ATOM 717 O O . HIS A 1 90 ? -13.812 2.873 10.742 1 98.88 90 HIS A O 1
ATOM 723 N N . GLY A 1 91 ? -13.766 4.668 9.539 1 98.62 91 GLY A N 1
ATOM 724 C CA . GLY A 1 91 ? -14.695 4.305 8.484 1 98.62 91 GLY A CA 1
ATOM 725 C C . GLY A 1 91 ? -14.664 5.262 7.305 1 98.62 91 GLY A C 1
ATOM 726 O O . GLY A 1 91 ? -13.898 6.23 7.309 1 98.62 91 GLY A O 1
ATOM 727 N N . CYS A 1 92 ? -15.453 4.922 6.277 1 98.81 92 CYS A N 1
ATOM 728 C CA . CYS A 1 92 ? -15.438 5.809 5.117 1 98.81 92 CYS A CA 1
ATOM 729 C C . CYS A 1 92 ? -16.734 5.699 4.332 1 98.81 92 CYS A C 1
ATOM 731 O O . CYS A 1 92 ? -17.453 4.703 4.453 1 98.81 92 CYS A O 1
ATOM 733 N N . VAL A 1 93 ? -17.047 6.727 3.58 1 98.88 93 VAL A N 1
ATOM 734 C CA . VAL A 1 93 ? -18.078 6.742 2.541 1 98.88 93 VAL A CA 1
ATOM 735 C C . VAL A 1 93 ? -17.422 7.008 1.183 1 98.88 93 VAL A C 1
ATOM 737 O O . VAL A 1 93 ? -16.641 7.945 1.036 1 98.88 93 VAL A O 1
ATOM 740 N N . CYS A 1 94 ? -17.797 6.164 0.249 1 98.94 94 CYS A N 1
ATOM 741 C CA . CYS A 1 94 ? -17.281 6.355 -1.099 1 98.94 94 CYS A CA 1
ATOM 742 C C . CYS A 1 94 ? -18.109 7.375 -1.868 1 98.94 94 CYS A C 1
ATOM 744 O O . CYS A 1 94 ? -19.25 7.094 -2.248 1 98.94 94 CYS A O 1
ATOM 746 N N . LEU A 1 95 ? -17.5 8.492 -2.166 1 98.94 95 LEU A N 1
ATOM 747 C CA . LEU A 1 95 ? -18.219 9.57 -2.832 1 98.94 95 LEU A CA 1
ATOM 748 C C . LEU A 1 95 ? -18.172 9.398 -4.348 1 98.94 95 LEU A C 1
ATOM 750 O O . LEU A 1 95 ? -19.125 9.758 -5.043 1 98.94 95 LEU A O 1
ATOM 754 N N . GLU A 1 96 ? -17.094 9.016 -4.906 1 98.94 96 GLU A N 1
ATOM 755 C CA . GLU A 1 96 ? -16.859 8.594 -6.285 1 98.94 96 GLU A CA 1
ATOM 756 C C . GLU A 1 96 ? -16.188 7.227 -6.332 1 98.94 96 GLU A C 1
ATOM 758 O O . GLU A 1 96 ? -15.203 6.988 -5.621 1 98.94 96 GLU A O 1
ATOM 763 N N . ALA A 1 97 ? -16.703 6.367 -7.191 1 98.94 97 ALA A N 1
ATOM 764 C CA . ALA A 1 97 ? -16.172 5.004 -7.266 1 98.94 97 ALA A CA 1
ATOM 765 C C . ALA A 1 97 ? -14.656 5.004 -7.391 1 98.94 97 ALA A C 1
ATOM 767 O O . ALA A 1 97 ? -14.086 5.824 -8.117 1 98.94 97 ALA A O 1
ATOM 768 N N . GLY A 1 98 ? -14.062 4.035 -6.621 1 98.88 98 GLY A N 1
ATOM 769 C CA . GLY A 1 98 ? -12.609 4.043 -6.664 1 98.88 98 GLY A CA 1
ATOM 770 C C . GLY A 1 98 ? -11.984 2.867 -5.934 1 98.88 98 GLY A C 1
ATOM 771 O O . GLY A 1 98 ? -12.68 1.919 -5.566 1 98.88 98 GLY A O 1
ATOM 772 N N . VAL A 1 99 ? -10.633 2.939 -5.844 1 98.94 99 VAL A N 1
ATOM 773 C CA . VAL A 1 99 ? -9.828 1.838 -5.316 1 98.94 99 VAL A CA 1
ATOM 774 C C . VAL A 1 99 ? -8.93 2.344 -4.191 1 98.94 99 VAL A C 1
ATOM 776 O O . VAL A 1 99 ? -8.32 3.41 -4.309 1 98.94 99 VAL A O 1
ATOM 779 N N . LEU A 1 100 ? -8.898 1.643 -3.043 1 98.94 100 LEU A N 1
ATOM 780 C CA . LEU A 1 100 ? -7.945 1.84 -1.955 1 98.94 100 LEU A CA 1
ATOM 781 C C . LEU A 1 100 ? -6.945 0.688 -1.892 1 98.94 100 LEU A C 1
ATOM 783 O O . LEU A 1 100 ? -7.305 -0.465 -2.141 1 98.94 100 LEU A O 1
ATOM 787 N N . ILE A 1 101 ? -5.719 0.985 -1.562 1 99 101 ILE A N 1
ATOM 788 C CA . ILE A 1 101 ? -4.75 -0.022 -1.146 1 99 101 ILE A CA 1
ATOM 789 C C . ILE A 1 101 ? -4.52 0.074 0.361 1 99 101 ILE A C 1
ATOM 791 O O . ILE A 1 101 ? -3.92 1.037 0.844 1 99 101 ILE A O 1
ATOM 795 N N . ASP A 1 102 ? -4.977 -0.885 1.08 1 98.94 102 ASP A N 1
ATOM 796 C CA . ASP A 1 102 ? -4.805 -0.977 2.527 1 98.94 102 ASP A CA 1
ATOM 797 C C . ASP A 1 102 ? -3.625 -1.876 2.885 1 98.94 102 ASP A C 1
ATOM 799 O O . ASP A 1 102 ? -3.451 -2.945 2.295 1 98.94 102 ASP A O 1
ATOM 803 N N . THR A 1 103 ? -2.883 -1.456 3.848 1 98.94 103 THR A N 1
ATOM 804 C CA . THR A 1 103 ? -1.824 -2.324 4.352 1 98.94 103 THR A CA 1
ATOM 805 C C . THR A 1 103 ? -1.867 -2.398 5.875 1 98.94 103 THR A C 1
ATOM 807 O O . THR A 1 103 ? -2.105 -1.392 6.547 1 98.94 103 THR A O 1
ATOM 810 N N . PHE A 1 104 ? -1.614 -3.588 6.395 1 98.94 104 PHE A N 1
ATOM 811 C CA . PHE A 1 104 ? -1.771 -3.854 7.82 1 98.94 104 PHE A CA 1
ATOM 812 C C . PHE A 1 104 ? -0.514 -4.496 8.391 1 98.94 104 PHE A C 1
ATOM 814 O O . PHE A 1 104 ? 0.111 -5.336 7.746 1 98.94 104 PHE A O 1
ATOM 821 N N . THR A 1 105 ? -0.178 -4.141 9.562 1 98.75 105 THR A N 1
ATOM 822 C CA . THR A 1 105 ? 0.762 -4.895 10.383 1 98.75 105 THR A CA 1
ATOM 823 C C . THR A 1 105 ? 0.187 -5.145 11.773 1 98.75 105 THR A C 1
ATOM 825 O O . THR A 1 105 ? -0.184 -4.203 12.477 1 98.75 105 THR A O 1
ATOM 828 N N . PRO A 1 106 ? 0.145 -6.371 12.359 1 98.44 106 PRO A N 1
ATOM 829 C CA . PRO A 1 106 ? 0.449 -7.582 11.602 1 98.44 106 PRO A CA 1
ATOM 830 C C . PRO A 1 106 ? -0.613 -7.902 10.547 1 98.44 106 PRO A C 1
ATOM 832 O O . PRO A 1 106 ? -1.495 -7.082 10.289 1 98.44 106 PRO A O 1
ATOM 835 N N . MET A 1 107 ? -0.503 -9 9.852 1 98.44 107 MET A N 1
ATOM 836 C CA . MET A 1 107 ? -1.466 -9.406 8.828 1 98.44 107 MET A CA 1
ATOM 837 C C . MET A 1 107 ? -2.84 -9.648 9.445 1 98.44 107 MET A C 1
ATO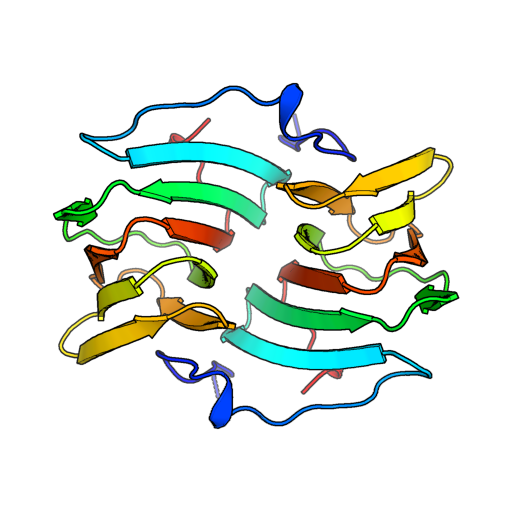M 839 O O . MET A 1 107 ? -2.945 -9.969 10.633 1 98.44 107 MET A O 1
ATOM 843 N N . ARG A 1 108 ? -3.844 -9.422 8.641 1 98.25 108 ARG A N 1
ATOM 844 C CA . ARG A 1 108 ? -5.223 -9.703 9.023 1 98.25 108 ARG A CA 1
ATOM 845 C C . ARG A 1 108 ? -5.543 -11.188 8.867 1 98.25 108 ARG A C 1
ATOM 847 O O . ARG A 1 108 ? -5.988 -11.625 7.805 1 98.25 108 ARG A O 1
ATOM 854 N N . ALA A 1 109 ? -5.383 -11.938 9.969 1 96.88 109 ALA A N 1
ATOM 855 C CA . ALA A 1 109 ? -5.645 -13.375 9.938 1 96.88 109 ALA A CA 1
ATOM 856 C C . ALA A 1 109 ? -7.109 -13.656 9.625 1 96.88 109 ALA A C 1
ATOM 858 O O . ALA A 1 109 ? -7.434 -14.664 8.984 1 96.88 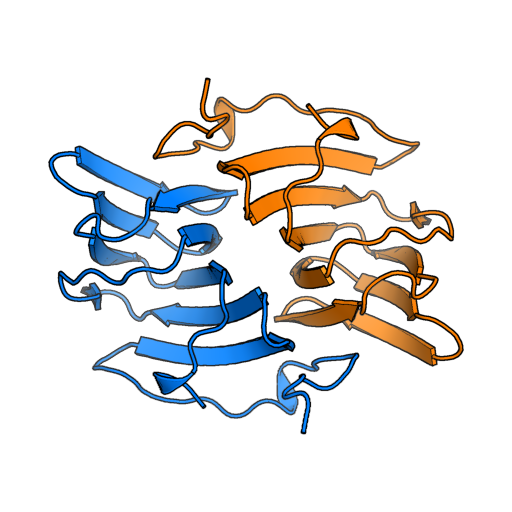109 ALA A O 1
ATOM 859 N N . ASP A 1 110 ? -7.984 -12.82 10.047 1 96.5 110 ASP A N 1
ATOM 860 C CA . ASP A 1 110 ? -9.422 -13 9.875 1 96.5 110 ASP A CA 1
ATOM 861 C C . ASP A 1 110 ? -9.82 -12.859 8.414 1 96.5 110 ASP A C 1
ATOM 863 O O . ASP A 1 110 ? -10.953 -13.18 8.039 1 96.5 110 ASP A O 1
ATOM 867 N N . PHE A 1 111 ? -8.953 -12.273 7.562 1 96.88 111 PHE A N 1
ATOM 868 C CA . PHE A 1 111 ? -9.234 -12.18 6.137 1 96.88 111 PHE A CA 1
ATOM 869 C C . PHE A 1 111 ? -8.953 -13.5 5.438 1 96.88 111 PHE A C 1
ATOM 871 O O . PHE A 1 111 ? -9.383 -13.711 4.301 1 96.88 111 PHE A O 1
ATOM 878 N N . LEU A 1 112 ? -8.133 -14.352 5.984 1 93.25 112 LEU A N 1
ATOM 879 C CA . LEU A 1 112 ? -7.617 -15.539 5.32 1 93.25 112 LEU A CA 1
ATOM 880 C C . LEU A 1 112 ? -8.391 -16.781 5.75 1 93.25 112 LEU A C 1
ATOM 882 O O . LEU A 1 112 ? -8.883 -16.859 6.883 1 93.25 112 LEU A O 1
ATOM 886 N N . MET B 1 1 ? 10.273 8.688 21.656 1 46.62 1 MET B N 1
ATOM 887 C CA . MET B 1 1 ? 9.164 9.391 21.031 1 46.62 1 MET B CA 1
ATOM 888 C C . MET B 1 1 ? 8.594 8.57 19.875 1 46.62 1 MET B C 1
ATOM 890 O O . MET B 1 1 ? 9.336 8.078 19.031 1 46.62 1 MET B O 1
ATOM 894 N N . LYS B 1 2 ? 7.402 8.008 19.891 1 60.31 2 LYS B N 1
ATOM 895 C CA . LYS B 1 2 ? 6.836 7.195 18.812 1 60.31 2 LYS B CA 1
ATOM 896 C C . LYS B 1 2 ? 6.867 7.941 17.484 1 60.31 2 LYS B C 1
ATOM 898 O O . LYS B 1 2 ? 6.398 9.078 17.391 1 60.31 2 LYS B O 1
ATOM 903 N N . MET B 1 3 ? 7.641 7.492 16.609 1 89 3 MET B N 1
ATOM 904 C CA . MET B 1 3 ? 7.715 8.102 15.281 1 89 3 MET B CA 1
ATOM 905 C C . MET B 1 3 ? 6.539 7.664 14.414 1 89 3 MET B C 1
ATOM 907 O O . MET B 1 3 ? 6.375 6.473 14.141 1 89 3 MET B O 1
ATOM 911 N N . CYS B 1 4 ? 5.59 8.523 14.25 1 95.5 4 CYS B N 1
ATOM 912 C CA . CYS B 1 4 ? 4.461 8.211 13.383 1 95.5 4 CYS B CA 1
ATOM 913 C C . CYS B 1 4 ? 4.145 9.367 12.453 1 95.5 4 CYS B C 1
ATOM 915 O O . CYS B 1 4 ? 4.418 10.523 12.781 1 95.5 4 CYS B O 1
ATOM 917 N N . SER B 1 5 ? 3.582 9.141 11.375 1 97.44 5 SER B N 1
ATOM 918 C CA . SER B 1 5 ? 3.158 10.164 10.43 1 97.44 5 SER B CA 1
ATOM 919 C C . SER B 1 5 ? 1.919 10.906 10.922 1 97.44 5 SER B C 1
ATOM 921 O O . SER B 1 5 ? 1.332 10.523 11.938 1 97.44 5 SER B O 1
ATOM 923 N N . GLU B 1 6 ? 1.543 12.016 10.164 1 96.94 6 GLU B N 1
ATOM 924 C CA . GLU B 1 6 ? 0.199 12.57 10.312 1 96.94 6 GLU B CA 1
ATOM 925 C C . GLU B 1 6 ? -0.863 11.539 9.938 1 96.94 6 GLU B C 1
ATOM 927 O O . GLU B 1 6 ? -0.582 10.578 9.219 1 96.94 6 GLU B O 1
ATOM 932 N N . VAL B 1 7 ? -2.086 11.742 10.406 1 98.25 7 VAL B N 1
ATOM 933 C CA . VAL B 1 7 ? -3.197 10.828 10.164 1 98.25 7 VAL B CA 1
ATOM 934 C C . VAL B 1 7 ? -3.566 10.852 8.688 1 98.25 7 VAL B C 1
ATOM 936 O O . VAL B 1 7 ? -3.738 9.797 8.07 1 98.25 7 VAL B O 1
ATOM 939 N N . PHE B 1 8 ? -3.775 12.023 8.133 1 98.81 8 PHE B N 1
ATOM 940 C CA . PHE B 1 8 ? -4.117 12.195 6.727 1 98.81 8 PHE B CA 1
ATOM 941 C C . PHE B 1 8 ? -2.914 12.688 5.934 1 98.81 8 PHE B C 1
ATOM 943 O O . PHE B 1 8 ? -2.207 13.602 6.371 1 98.81 8 PHE B O 1
ATOM 950 N N . GLN B 1 9 ? -2.625 12.117 4.91 1 98.81 9 GLN B N 1
ATOM 951 C CA . GLN B 1 9 ? -1.597 12.57 3.977 1 98.81 9 GLN B CA 1
ATOM 952 C C . GLN B 1 9 ? -2.219 13.125 2.701 1 98.81 9 GLN B C 1
ATOM 954 O O . GLN B 1 9 ? -2.816 12.383 1.918 1 98.81 9 GLN B O 1
ATOM 959 N N . PHE B 1 10 ? -2.076 14.336 2.412 1 98.88 10 PHE B N 1
ATOM 960 C CA . PHE B 1 10 ? -2.473 14.961 1.158 1 98.88 10 PHE B CA 1
ATOM 961 C C . PHE B 1 10 ? -1.285 15.078 0.21 1 98.88 10 PHE B C 1
ATOM 963 O O . PHE B 1 10 ? -0.26 15.664 0.56 1 98.88 10 PHE B O 1
ATOM 970 N N . GLU B 1 11 ? -1.444 14.5 -0.941 1 98.75 11 GLU B N 1
ATOM 971 C CA . GLU B 1 11 ? -0.335 14.43 -1.888 1 98.75 11 GLU B CA 1
ATOM 972 C C . GLU B 1 11 ? 0.334 15.789 -2.061 1 98.75 11 GLU B C 1
ATOM 974 O O . GLU B 1 11 ? 1.562 15.891 -2.035 1 98.75 11 GLU B O 1
ATOM 979 N N . LYS B 1 12 ? -0.398 16.766 -2.219 1 98.38 12 LYS B N 1
ATOM 980 C CA . LYS B 1 12 ? 0.1 18.109 -2.553 1 98.38 12 LYS B CA 1
ATOM 981 C C . LYS B 1 12 ? 0.956 18.672 -1.424 1 98.38 12 LYS B C 1
ATOM 983 O O . LYS B 1 12 ? 1.722 19.609 -1.632 1 98.38 12 LYS B O 1
ATOM 988 N N . GLU B 1 13 ? 0.822 18.188 -0.219 1 98.44 13 GLU B N 1
ATOM 989 C CA . GLU B 1 13 ? 1.523 18.719 0.944 1 98.44 13 GLU B CA 1
ATOM 990 C C . GLU B 1 13 ? 2.785 17.922 1.246 1 98.44 13 GLU B C 1
ATOM 992 O O . GLU B 1 13 ? 3.584 18.312 2.102 1 98.44 13 GLU B O 1
ATOM 997 N N . LEU B 1 14 ? 2.932 16.797 0.604 1 98.5 14 LEU B N 1
ATOM 998 C CA . LEU B 1 14 ? 4.062 15.914 0.868 1 98.5 14 LEU B CA 1
ATOM 999 C C . LEU B 1 14 ? 5.258 16.281 -0.006 1 98.5 14 LEU B C 1
ATOM 1001 O O . LEU B 1 14 ? 5.094 16.594 -1.189 1 98.5 14 LEU B O 1
ATOM 1005 N N . LYS B 1 15 ? 6.363 16.234 0.577 1 97.81 15 LYS B N 1
ATOM 1006 C CA . LYS B 1 15 ? 7.59 16.531 -0.154 1 97.81 15 LYS B CA 1
ATOM 1007 C C . LYS B 1 15 ? 8.062 15.328 -0.971 1 97.81 15 LYS B C 1
ATOM 1009 O O . LYS B 1 15 ? 7.965 14.188 -0.516 1 97.81 15 LYS B O 1
ATOM 1014 N N . TRP B 1 16 ? 8.617 15.633 -2.113 1 98.44 16 TRP B N 1
ATOM 1015 C CA . TRP B 1 16 ? 9.258 14.617 -2.938 1 98.44 16 TRP B CA 1
ATOM 1016 C C . TRP B 1 16 ? 10.742 14.5 -2.611 1 98.44 16 TRP B C 1
ATOM 1018 O O . TRP B 1 16 ? 11.414 15.516 -2.418 1 98.44 16 TRP B O 1
ATOM 1028 N N . GLU B 1 17 ? 11.18 13.32 -2.488 1 98.56 17 GLU B N 1
ATOM 1029 C CA . GLU B 1 17 ? 12.602 13.008 -2.441 1 98.56 17 GLU B CA 1
ATOM 1030 C C . GLU B 1 17 ? 13.062 12.328 -3.725 1 98.56 17 GLU B C 1
ATOM 1032 O O . GLU B 1 17 ? 12.258 11.703 -4.426 1 98.56 17 GLU B O 1
ATOM 1037 N N . ASN B 1 18 ? 14.359 12.438 -3.979 1 98.19 18 ASN B N 1
ATOM 1038 C CA . ASN B 1 18 ? 14.922 11.844 -5.184 1 98.19 18 ASN B CA 1
ATOM 1039 C C . ASN B 1 18 ? 16.016 10.836 -4.852 1 98.19 18 ASN B C 1
ATOM 1041 O O . ASN B 1 18 ? 17.203 11.156 -4.895 1 98.19 18 ASN B O 1
ATOM 1045 N N . PRO B 1 19 ? 15.617 9.664 -4.609 1 97.38 19 PRO B N 1
ATOM 1046 C CA . PRO B 1 19 ? 16.609 8.664 -4.176 1 97.38 19 PRO B CA 1
ATOM 1047 C C . PRO B 1 19 ? 17.5 8.188 -5.316 1 97.38 19 PRO B C 1
ATOM 1049 O O . PRO B 1 19 ? 18.5 7.508 -5.074 1 97.38 19 PRO B O 1
ATOM 1052 N N . GLY B 1 20 ? 17.188 8.422 -6.543 1 97.19 20 GLY B N 1
ATOM 1053 C CA . GLY B 1 20 ? 17.969 8.008 -7.695 1 97.19 20 GLY B CA 1
ATOM 1054 C C . GLY B 1 20 ? 17.484 8.625 -9 1 97.19 20 GLY B C 1
ATOM 1055 O O . GLY B 1 20 ? 16.438 9.266 -9.031 1 97.19 20 GLY B O 1
ATOM 1056 N N . PRO B 1 21 ? 18.25 8.445 -10.016 1 98.38 21 PRO B N 1
ATOM 1057 C CA . PRO B 1 21 ? 17.875 9.016 -11.312 1 98.38 21 PRO B CA 1
ATOM 1058 C C . PRO B 1 21 ? 16.516 8.516 -11.805 1 98.38 21 PRO B C 1
ATOM 1060 O O . PRO B 1 21 ? 16.312 7.305 -11.953 1 98.38 21 PRO B O 1
ATOM 1063 N N . GLY B 1 22 ? 15.602 9.477 -12.109 1 98.81 22 GLY B N 1
ATOM 1064 C CA . GLY B 1 22 ? 14.297 9.125 -12.656 1 98.81 22 GLY B CA 1
ATOM 1065 C C . GLY B 1 22 ? 13.344 8.562 -11.617 1 98.81 22 GLY B C 1
ATOM 1066 O O . GLY B 1 22 ? 12.312 7.98 -11.961 1 98.81 22 GLY B O 1
ATOM 1067 N N . ILE B 1 23 ? 13.75 8.586 -10.398 1 98.88 23 ILE B N 1
ATOM 1068 C CA . ILE B 1 23 ? 12.938 8.055 -9.312 1 98.88 23 ILE B CA 1
ATOM 1069 C C . ILE B 1 23 ? 12.648 9.164 -8.297 1 98.88 23 ILE B C 1
ATOM 1071 O O . ILE B 1 23 ? 13.555 9.891 -7.895 1 98.88 23 ILE B O 1
ATOM 1075 N N . ARG B 1 24 ? 11.398 9.305 -7.898 1 98.75 24 ARG B N 1
ATOM 1076 C CA . ARG B 1 24 ? 11 10.18 -6.805 1 98.75 24 ARG B CA 1
ATOM 1077 C C . ARG B 1 24 ? 10.055 9.461 -5.84 1 98.75 24 ARG B C 1
ATOM 1079 O O . ARG B 1 24 ? 9.305 8.578 -6.25 1 98.75 24 ARG B O 1
ATOM 1086 N N . ARG B 1 25 ? 10.133 9.844 -4.578 1 98.81 25 ARG B N 1
ATOM 1087 C CA . ARG B 1 25 ? 9.258 9.148 -3.645 1 98.81 25 ARG B CA 1
ATOM 1088 C C . ARG B 1 25 ? 8.641 10.117 -2.637 1 98.81 25 ARG B C 1
ATOM 1090 O O . ARG B 1 25 ? 9.203 11.188 -2.383 1 98.81 25 ARG B O 1
ATOM 1097 N N . GLN B 1 26 ? 7.496 9.891 -2.158 1 98.81 26 GLN B N 1
ATOM 1098 C CA . GLN B 1 26 ? 6.824 10.523 -1.03 1 98.81 26 GLN B CA 1
ATOM 1099 C C . GLN B 1 26 ? 6.609 9.539 0.111 1 98.81 26 GLN B C 1
ATOM 1101 O O . GLN B 1 26 ? 6.094 8.438 -0.102 1 98.81 26 GLN B O 1
ATOM 1106 N N . ILE B 1 27 ? 7.047 9.867 1.271 1 98.81 27 ILE B N 1
ATOM 1107 C CA . ILE B 1 27 ? 6.723 9.078 2.457 1 98.81 27 ILE B CA 1
ATOM 1108 C C . ILE B 1 27 ? 5.277 9.352 2.871 1 98.81 27 ILE B C 1
ATOM 1110 O O . ILE B 1 27 ? 4.902 10.492 3.131 1 98.81 27 ILE B O 1
ATOM 1114 N N . MET B 1 28 ? 4.508 8.328 2.957 1 98.69 28 MET B N 1
ATOM 1115 C CA . MET B 1 28 ? 3.092 8.453 3.285 1 98.69 28 MET B CA 1
ATOM 1116 C C . MET B 1 28 ? 2.838 8.094 4.746 1 98.69 28 MET B C 1
ATOM 1118 O O . MET B 1 28 ? 3.49 8.633 5.645 1 98.69 28 MET B O 1
ATOM 1122 N N . GLY B 1 29 ? 1.863 7.234 5.016 1 98.75 29 GLY B N 1
ATOM 1123 C CA . GLY B 1 29 ? 1.55 6.855 6.383 1 98.75 29 GLY B CA 1
ATOM 1124 C C . GLY B 1 29 ? 2.557 5.895 6.98 1 98.75 29 GLY B C 1
ATOM 1125 O O . GLY B 1 29 ? 3.039 4.988 6.301 1 98.75 29 GLY B O 1
ATOM 1126 N N . TYR B 1 30 ? 2.926 6.102 8.25 1 98.75 30 TYR B N 1
ATOM 1127 C CA . TYR B 1 30 ? 3.848 5.164 8.875 1 98.75 30 TYR B CA 1
ATOM 1128 C C . TYR B 1 30 ? 3.793 5.281 10.398 1 98.75 30 TYR B C 1
ATOM 1130 O O . TYR B 1 30 ? 3.35 6.301 10.93 1 98.75 30 TYR B O 1
ATOM 1138 N N . ASP B 1 31 ? 4.133 4.34 11.047 1 98.5 31 ASP B N 1
ATOM 1139 C CA . ASP B 1 31 ? 4.598 4.301 12.43 1 98.5 31 ASP B CA 1
ATOM 1140 C C . ASP B 1 31 ? 5.836 3.418 12.57 1 98.5 31 ASP B C 1
ATOM 1142 O O . ASP B 1 31 ? 6.531 3.152 11.586 1 98.5 31 ASP B O 1
ATOM 1146 N N . GLU B 1 32 ? 6.148 2.949 13.773 1 97.94 32 GLU B N 1
ATOM 1147 C CA . GLU B 1 32 ? 7.379 2.188 13.969 1 97.94 32 GLU B CA 1
ATOM 1148 C C . GLU B 1 32 ? 7.293 0.823 13.289 1 97.94 32 GLU B C 1
ATOM 1150 O O . GLU B 1 32 ? 8.32 0.232 12.945 1 97.94 32 GLU B O 1
ATOM 1155 N N . GLN B 1 33 ? 6.117 0.34 13.055 1 97.75 33 GLN B N 1
ATOM 1156 C CA . GLN B 1 33 ? 5.945 -1.038 12.602 1 97.75 33 GLN B CA 1
ATOM 1157 C C . GLN B 1 33 ? 5.582 -1.095 11.125 1 97.75 33 GLN B C 1
ATOM 1159 O O . GLN B 1 33 ? 5.637 -2.16 10.508 1 97.75 33 GLN B O 1
ATOM 1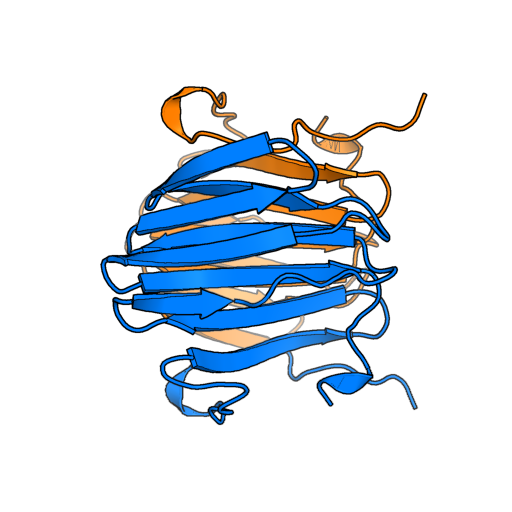164 N N . LEU B 1 34 ? 5.262 -0.001 10.57 1 98.81 34 LEU B N 1
ATOM 1165 C CA . LEU B 1 34 ? 4.695 0.031 9.227 1 98.81 34 LEU B CA 1
ATOM 1166 C C . LEU B 1 34 ? 5.055 1.332 8.516 1 98.81 34 LEU B C 1
ATOM 1168 O O . LEU B 1 34 ? 5.008 2.406 9.117 1 98.81 34 LEU B O 1
ATOM 1172 N N . MET B 1 35 ? 5.398 1.24 7.207 1 98.94 35 MET B N 1
ATOM 1173 C CA . MET B 1 35 ? 5.637 2.439 6.41 1 98.94 35 MET B CA 1
ATOM 1174 C C . MET B 1 35 ? 5.168 2.24 4.973 1 98.94 35 MET B C 1
ATOM 1176 O O . MET B 1 35 ? 5.52 1.249 4.332 1 98.94 35 MET B O 1
ATOM 1180 N N . MET B 1 36 ? 4.363 3.145 4.504 1 98.94 36 MET B N 1
ATOM 1181 C CA . MET B 1 36 ? 3.934 3.199 3.109 1 98.94 36 MET B CA 1
ATOM 1182 C C . MET B 1 36 ? 4.656 4.312 2.359 1 98.94 36 MET B C 1
ATOM 1184 O O . MET B 1 36 ? 4.762 5.434 2.855 1 98.94 36 MET B O 1
ATOM 1188 N N . VAL B 1 37 ? 5.172 3.996 1.176 1 98.94 37 VAL B N 1
ATOM 1189 C CA . VAL B 1 37 ? 5.914 4.945 0.351 1 98.94 37 VAL B CA 1
ATOM 1190 C C . VAL B 1 37 ? 5.375 4.914 -1.078 1 98.94 37 VAL B C 1
ATOM 1192 O O . VAL B 1 37 ? 5.207 3.844 -1.665 1 98.94 37 VAL B O 1
ATOM 1195 N N . LYS B 1 38 ? 5.051 6.047 -1.592 1 98.94 38 LYS B N 1
ATOM 1196 C CA . LYS B 1 38 ? 4.719 6.215 -3.004 1 98.94 38 LYS B CA 1
ATOM 1197 C C . LYS B 1 38 ? 5.965 6.512 -3.832 1 98.94 38 LYS B C 1
ATOM 1199 O O . LYS B 1 38 ? 6.695 7.465 -3.547 1 98.94 38 LYS B O 1
ATOM 1204 N N . VAL B 1 39 ? 6.227 5.77 -4.828 1 98.94 39 VAL B N 1
ATOM 1205 C CA . VAL B 1 39 ? 7.434 5.957 -5.625 1 98.94 39 VAL B CA 1
ATOM 1206 C C . VAL B 1 39 ? 7.062 6.113 -7.098 1 98.94 39 VAL B C 1
ATOM 1208 O O . VAL B 1 39 ? 6.383 5.258 -7.668 1 98.94 39 VAL B O 1
ATOM 1211 N N . GLN B 1 40 ? 7.473 7.133 -7.707 1 98.94 40 GLN B N 1
ATOM 1212 C CA . GLN B 1 40 ? 7.273 7.402 -9.125 1 98.94 40 GLN B CA 1
ATOM 1213 C C . GLN B 1 40 ? 8.539 7.121 -9.922 1 98.94 40 GLN B C 1
ATOM 1215 O O . GLN B 1 40 ? 9.633 7.52 -9.523 1 98.94 40 GLN B O 1
ATOM 1220 N N . PHE B 1 41 ? 8.406 6.508 -11.031 1 98.94 41 PHE B N 1
ATOM 1221 C CA . PHE B 1 41 ? 9.516 6.141 -11.898 1 98.94 41 PHE B CA 1
ATOM 1222 C C . PHE B 1 41 ? 9.336 6.727 -13.289 1 98.94 41 PHE B C 1
ATOM 1224 O O . PHE B 1 41 ? 8.25 6.629 -13.875 1 98.94 41 PHE B O 1
ATOM 1231 N N . GLU B 1 42 ? 10.336 7.285 -13.836 1 98.94 42 GLU B N 1
ATOM 1232 C CA . GLU B 1 42 ? 10.398 7.582 -15.266 1 98.94 42 GLU B CA 1
ATOM 1233 C C . GLU B 1 42 ? 10.727 6.336 -16.078 1 98.94 42 GLU B C 1
ATOM 1235 O O . GLU B 1 42 ? 11.336 5.395 -15.562 1 98.94 42 GLU B O 1
ATOM 1240 N N . LYS B 1 43 ? 10.266 6.375 -17.312 1 98.88 43 LYS B N 1
ATOM 1241 C CA . LYS B 1 43 ? 10.641 5.27 -18.188 1 98.88 43 LYS B CA 1
ATOM 1242 C C . LYS B 1 43 ? 12.148 5.066 -18.203 1 98.88 43 LYS B C 1
ATOM 1244 O O . LYS B 1 43 ? 12.914 6.031 -18.328 1 98.88 43 LYS B O 1
ATOM 1249 N N . GLY B 1 44 ? 12.57 3.82 -18.016 1 98.81 44 GLY B N 1
ATOM 1250 C CA . GLY B 1 44 ? 13.984 3.473 -18.078 1 98.81 44 GLY B CA 1
ATOM 1251 C C . GLY B 1 44 ? 14.68 3.543 -16.734 1 98.81 44 GLY B C 1
ATOM 1252 O O . GLY B 1 44 ? 15.805 3.072 -16.578 1 98.81 44 GLY B O 1
ATOM 1253 N N . ALA B 1 45 ? 14.109 4.184 -15.758 1 98.88 45 ALA B N 1
ATOM 1254 C CA . ALA B 1 45 ? 14.703 4.246 -14.422 1 98.88 45 ALA B CA 1
ATOM 1255 C C . ALA B 1 45 ? 14.922 2.846 -13.852 1 98.88 45 ALA B C 1
ATOM 1257 O O . ALA B 1 45 ? 14.148 1.926 -14.141 1 98.88 45 ALA B O 1
ATOM 1258 N N . VAL B 1 46 ? 15.922 2.684 -13.062 1 98.75 46 VAL B N 1
ATOM 1259 C CA . VAL B 1 46 ? 16.312 1.384 -12.531 1 98.75 46 VAL B CA 1
ATOM 1260 C C . VAL B 1 46 ? 16.328 1.432 -11.008 1 98.75 46 VAL B C 1
ATOM 1262 O O . VAL B 1 46 ? 17.016 2.266 -10.414 1 98.75 46 VAL B O 1
ATOM 1265 N N . GLY B 1 47 ? 15.414 0.626 -10.352 1 98.5 47 GLY B N 1
ATOM 1266 C CA . GLY B 1 47 ? 15.672 0.281 -8.961 1 98.5 47 GLY B CA 1
ATOM 1267 C C . GLY B 1 47 ? 16.781 -0.736 -8.789 1 98.5 47 GLY B C 1
ATOM 1268 O O . GLY B 1 47 ? 16.594 -1.922 -9.07 1 98.5 47 GLY B O 1
ATOM 1269 N N . THR B 1 48 ? 17.828 -0.336 -8.297 1 98.19 48 THR B N 1
ATOM 1270 C CA . THR B 1 48 ? 19.031 -1.17 -8.242 1 98.19 48 THR B CA 1
ATOM 1271 C C . THR B 1 48 ? 18.797 -2.379 -7.34 1 98.19 48 THR B C 1
ATOM 1273 O O . THR B 1 48 ? 18.062 -2.295 -6.355 1 98.19 48 THR B O 1
ATOM 1276 N N . MET B 1 49 ? 19.469 -3.465 -7.785 1 98.19 49 MET B N 1
ATOM 1277 C CA . MET B 1 49 ? 19.391 -4.684 -6.984 1 98.19 49 MET B CA 1
ATOM 1278 C C . MET B 1 49 ? 19.922 -4.438 -5.574 1 98.19 49 MET B C 1
ATOM 1280 O O . MET B 1 49 ? 21.016 -3.885 -5.398 1 98.19 49 MET B O 1
ATOM 1284 N N . HIS B 1 50 ? 19.141 -4.805 -4.543 1 98.5 50 HIS B N 1
ATOM 1285 C CA . HIS B 1 50 ? 19.5 -4.637 -3.137 1 98.5 50 HIS B CA 1
ATOM 1286 C C . HIS B 1 50 ? 18.688 -5.578 -2.248 1 98.5 50 HIS B C 1
ATOM 1288 O O . HIS B 1 50 ? 17.859 -6.348 -2.742 1 98.5 50 HIS B O 1
ATOM 1294 N N . GLU B 1 51 ? 18.953 -5.629 -0.981 1 98.38 51 GLU B N 1
ATOM 1295 C CA . GLU B 1 51 ? 18.172 -6.387 -0.007 1 98.38 51 GLU B CA 1
ATOM 1296 C C . GLU B 1 51 ? 18.078 -5.641 1.318 1 98.38 51 GLU B C 1
ATOM 1298 O O . GLU B 1 51 ? 18.859 -4.73 1.589 1 98.38 51 GLU B O 1
ATOM 1303 N N . HIS B 1 52 ? 17.141 -5.91 2.066 1 98.44 52 HIS B N 1
ATOM 1304 C CA . HIS B 1 52 ? 16.922 -5.355 3.398 1 98.44 52 HIS B CA 1
ATOM 1305 C C . HIS B 1 52 ? 16.125 -6.316 4.273 1 98.44 52 HIS B C 1
ATOM 1307 O O . HIS B 1 52 ? 15.555 -7.289 3.773 1 98.44 52 HIS B O 1
ATOM 1313 N N . HIS B 1 53 ? 16.125 -6.145 5.594 1 98.44 53 HIS B N 1
ATOM 1314 C CA . HIS B 1 53 ? 15.539 -7.094 6.535 1 98.44 53 HIS B CA 1
ATOM 1315 C C . HIS B 1 53 ? 14.031 -6.891 6.648 1 98.44 53 HIS B C 1
ATOM 1317 O O . HIS B 1 53 ? 13.352 -7.641 7.355 1 98.44 53 HIS B O 1
ATOM 1323 N N . HIS B 1 54 ? 13.477 -5.898 6.059 1 98.69 54 HIS B N 1
ATOM 1324 C CA . HIS B 1 54 ? 12.047 -5.609 6.105 1 98.69 54 HIS B CA 1
ATOM 1325 C C . HIS B 1 54 ? 11.258 -6.566 5.215 1 98.69 54 HIS B C 1
ATOM 1327 O O . HIS B 1 54 ? 11.727 -6.949 4.141 1 98.69 54 HIS B O 1
ATOM 1333 N N . SER B 1 55 ? 10.055 -6.969 5.625 1 98.69 55 SER B N 1
ATOM 1334 C CA . SER B 1 55 ? 9.07 -7.473 4.668 1 98.69 55 SER B CA 1
ATOM 1335 C C . SER B 1 55 ? 8.531 -6.348 3.793 1 98.69 55 SER B C 1
ATOM 1337 O O . SER B 1 55 ? 8.266 -5.246 4.281 1 98.69 55 SER B O 1
ATOM 1339 N N . GLN B 1 56 ? 8.375 -6.582 2.584 1 98.94 56 GLN B N 1
ATOM 1340 C CA . GLN B 1 56 ? 7.875 -5.559 1.672 1 98.94 56 GLN B CA 1
ATOM 1341 C C . GLN B 1 56 ? 6.727 -6.094 0.821 1 98.94 56 GLN B C 1
ATOM 1343 O O . GLN B 1 56 ? 6.805 -7.207 0.296 1 98.94 56 GLN B O 1
ATOM 1348 N N . ALA B 1 57 ? 5.605 -5.496 0.705 1 98.94 57 ALA B N 1
ATOM 1349 C CA . ALA B 1 57 ? 4.531 -5.703 -0.26 1 98.94 57 ALA B CA 1
ATOM 1350 C C . ALA B 1 57 ? 4.332 -4.469 -1.134 1 98.94 57 ALA B C 1
ATOM 1352 O O . ALA B 1 57 ? 4.289 -3.344 -0.63 1 98.94 57 ALA B O 1
ATOM 1353 N N . THR B 1 58 ? 4.215 -4.59 -2.443 1 98.94 58 THR B N 1
ATOM 1354 C CA . THR B 1 58 ? 4.145 -3.471 -3.375 1 98.94 58 THR B CA 1
ATOM 1355 C C . THR B 1 58 ? 2.98 -3.645 -4.344 1 98.94 58 THR B C 1
ATOM 1357 O O . THR B 1 58 ? 2.709 -4.754 -4.809 1 98.94 58 THR B O 1
ATOM 1360 N N . TYR B 1 59 ? 2.303 -2.605 -4.602 1 99 59 TYR B N 1
ATOM 1361 C CA . TYR B 1 59 ? 1.234 -2.525 -5.59 1 99 59 TYR B CA 1
ATOM 1362 C C . TYR B 1 59 ? 1.639 -1.636 -6.762 1 99 59 TYR B C 1
ATOM 1364 O O . TYR B 1 59 ? 2.219 -0.566 -6.562 1 99 59 TYR B O 1
ATOM 1372 N N . VAL B 1 60 ? 1.359 -2.057 -8.023 1 99 60 VAL B N 1
ATOM 1373 C CA . VAL B 1 60 ? 1.599 -1.243 -9.211 1 99 60 VAL B CA 1
ATOM 1374 C C . VAL B 1 60 ? 0.368 -0.388 -9.508 1 99 60 VAL B C 1
ATOM 1376 O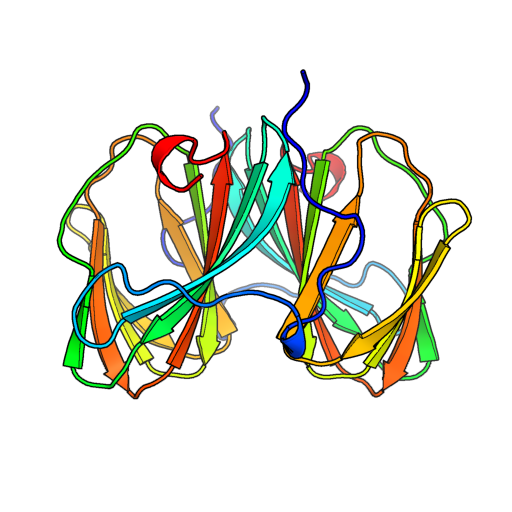 O . VAL B 1 60 ? -0.646 -0.896 -9.992 1 99 60 VAL B O 1
ATOM 1379 N N . VAL B 1 61 ? 0.48 0.852 -9.273 1 98.94 61 VAL B N 1
ATOM 1380 C CA . VAL B 1 61 ? -0.617 1.782 -9.516 1 98.94 61 VAL B CA 1
ATOM 1381 C C . VAL B 1 61 ? -0.754 2.033 -11.016 1 98.94 61 VAL B C 1
ATOM 1383 O O . VAL B 1 61 ? -1.863 2.02 -11.555 1 98.94 61 VAL B O 1
ATOM 1386 N N . SER B 1 62 ? 0.299 2.262 -11.641 1 98.94 62 SER B N 1
ATOM 1387 C CA . SER B 1 62 ? 0.38 2.559 -13.07 1 98.94 62 SER B CA 1
ATOM 1388 C C . SER B 1 62 ? 1.743 2.176 -13.633 1 98.94 62 SER B C 1
ATOM 1390 O O . SER B 1 62 ? 2.703 1.985 -12.883 1 98.94 62 SER B O 1
ATOM 1392 N N . GLY B 1 63 ? 1.798 2.131 -14.984 1 98.88 63 GLY B N 1
ATOM 1393 C CA . GLY B 1 63 ? 3.045 1.836 -15.672 1 98.88 63 GLY B CA 1
ATOM 1394 C C . GLY B 1 63 ? 3.314 0.35 -15.812 1 98.88 63 GLY B C 1
ATOM 1395 O O . GLY B 1 63 ? 2.385 -0.46 -15.781 1 98.88 63 GLY B O 1
ATOM 1396 N N . LYS B 1 64 ? 4.527 0.06 -16.172 1 98.94 64 LYS B N 1
ATOM 1397 C CA . LYS B 1 64 ? 4.98 -1.311 -16.391 1 98.94 64 LYS B CA 1
ATOM 1398 C C . LYS B 1 64 ? 6.406 -1.504 -15.883 1 98.94 64 LYS B C 1
ATOM 1400 O O . LYS B 1 64 ? 7.281 -0.679 -16.156 1 98.94 64 LYS B O 1
ATOM 1405 N N . PHE B 1 65 ? 6.648 -2.57 -15.188 1 98.94 65 PHE B N 1
ATOM 1406 C CA . PHE B 1 65 ? 7.93 -2.809 -14.531 1 98.94 65 PHE B CA 1
ATOM 1407 C C . PHE B 1 65 ? 8.406 -4.234 -14.781 1 98.94 65 PHE B C 1
ATOM 1409 O O . PHE B 1 65 ? 7.625 -5.184 -14.672 1 98.94 65 PHE B O 1
ATOM 1416 N N . GLU B 1 66 ? 9.602 -4.391 -15.141 1 98.94 66 GLU B N 1
ATOM 1417 C CA . GLU B 1 66 ? 10.258 -5.691 -15.031 1 98.94 66 GLU B CA 1
ATOM 1418 C C . GLU B 1 66 ? 10.883 -5.883 -13.656 1 98.94 66 GLU B C 1
ATOM 1420 O O . GLU B 1 66 ? 11.875 -5.227 -13.312 1 98.94 66 GLU B O 1
ATOM 1425 N N . LEU B 1 67 ? 10.336 -6.758 -12.906 1 98.94 67 LEU B N 1
ATOM 1426 C CA . LEU B 1 67 ? 10.734 -6.957 -11.516 1 98.94 67 LEU B CA 1
ATOM 1427 C C . LEU B 1 67 ? 11.555 -8.234 -11.367 1 98.94 67 LEU B C 1
ATOM 1429 O O . LEU B 1 67 ? 11.188 -9.281 -11.906 1 98.94 67 LEU B O 1
ATOM 1433 N N . THR B 1 68 ? 12.625 -8.109 -10.672 1 98.81 68 THR B N 1
ATOM 1434 C CA . THR B 1 68 ? 13.461 -9.25 -10.32 1 98.81 68 THR B CA 1
ATOM 1435 C C . THR B 1 68 ? 13.469 -9.469 -8.812 1 98.81 68 THR B C 1
ATOM 1437 O O . THR B 1 68 ? 13.82 -8.562 -8.055 1 98.81 68 THR B O 1
ATOM 1440 N N . ILE B 1 69 ? 13.109 -10.609 -8.398 1 98.56 69 ILE B N 1
ATOM 1441 C CA . ILE B 1 69 ? 13.18 -11.016 -7 1 98.56 69 ILE B CA 1
ATOM 1442 C C . ILE B 1 69 ? 13.891 -12.367 -6.898 1 98.56 69 ILE B C 1
ATOM 1444 O O . ILE B 1 69 ? 13.336 -13.398 -7.301 1 98.56 69 ILE B O 1
ATOM 1448 N N . GLY B 1 70 ? 15.047 -12.312 -6.223 1 97.44 70 GLY B N 1
ATOM 1449 C CA . GLY B 1 70 ? 15.875 -13.508 -6.281 1 97.44 70 GLY B CA 1
ATOM 1450 C C . GLY B 1 70 ? 16.172 -13.945 -7.699 1 97.44 70 GLY B C 1
ATOM 1451 O O . GLY B 1 70 ? 16.734 -13.18 -8.484 1 97.44 70 GLY B O 1
ATOM 1452 N N . GLU B 1 71 ? 15.688 -15.117 -8.023 1 96.56 71 GLU B N 1
ATOM 1453 C CA . GLU B 1 71 ? 15.969 -15.664 -9.344 1 96.56 71 GLU B CA 1
ATOM 1454 C C . GLU B 1 71 ? 14.766 -15.508 -10.273 1 96.56 71 GLU B C 1
ATOM 1456 O O . GLU B 1 71 ? 14.836 -15.859 -11.453 1 96.56 71 GLU B O 1
ATOM 1461 N N . GLN B 1 72 ? 13.719 -14.984 -9.82 1 98.19 72 GLN B N 1
ATOM 1462 C CA . GLN B 1 72 ? 12.492 -14.852 -10.602 1 98.19 72 GLN B CA 1
ATOM 1463 C C . GLN B 1 72 ? 12.391 -13.453 -11.219 1 98.19 72 GLN B C 1
ATOM 1465 O O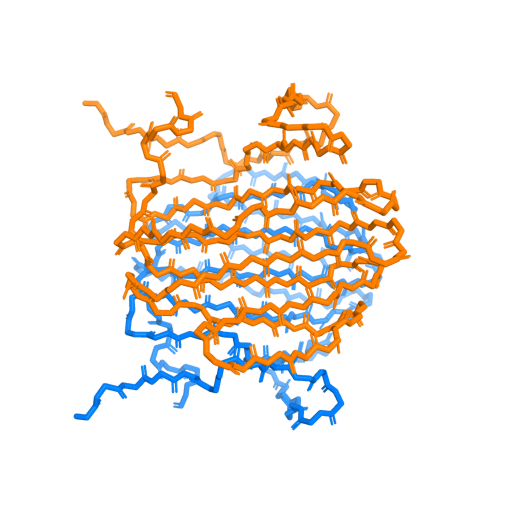 . GLN B 1 72 ? 12.75 -12.461 -10.586 1 98.19 72 GLN B O 1
ATOM 1470 N N . LYS B 1 73 ? 11.93 -13.438 -12.414 1 98.56 73 LYS B N 1
ATOM 1471 C CA . LYS B 1 73 ? 11.68 -12.18 -13.125 1 98.56 73 LYS B CA 1
ATOM 1472 C C . LYS B 1 73 ? 10.289 -12.172 -13.758 1 98.56 73 LYS B C 1
ATOM 1474 O O . LYS B 1 73 ? 9.883 -13.141 -14.398 1 98.56 73 LYS B O 1
ATOM 1479 N N . GLU B 1 74 ? 9.562 -11.172 -13.586 1 98.94 74 GLU B N 1
ATOM 1480 C CA . GLU B 1 74 ? 8.234 -11.016 -14.172 1 98.94 74 GLU B CA 1
ATOM 1481 C C . GLU B 1 74 ? 7.992 -9.57 -14.602 1 98.94 74 GLU B C 1
ATOM 1483 O O . GLU B 1 74 ? 8.633 -8.648 -14.094 1 98.94 74 GLU B O 1
ATOM 1488 N N . ILE B 1 75 ? 7.152 -9.375 -15.562 1 98.94 75 ILE B N 1
ATOM 1489 C CA . ILE B 1 75 ? 6.664 -8.047 -15.93 1 98.94 75 ILE B CA 1
ATOM 1490 C C . ILE B 1 75 ? 5.305 -7.797 -15.281 1 98.94 75 ILE B C 1
ATOM 1492 O O . ILE B 1 75 ? 4.379 -8.594 -15.43 1 98.94 75 ILE B O 1
ATOM 1496 N N . LEU B 1 76 ? 5.219 -6.738 -14.547 1 98.94 76 LEU B N 1
ATOM 1497 C CA . LEU B 1 76 ? 3.994 -6.383 -13.836 1 98.94 76 LEU B CA 1
ATOM 1498 C C . LEU B 1 76 ? 3.43 -5.062 -14.359 1 98.94 76 LEU B C 1
ATOM 1500 O O . LEU B 1 76 ? 4.188 -4.168 -14.734 1 98.94 76 LEU B O 1
ATOM 1504 N N . SER B 1 77 ? 2.129 -4.93 -14.375 1 98.88 77 SER B N 1
ATOM 1505 C CA . SER B 1 77 ? 1.425 -3.725 -14.797 1 98.88 77 SER B CA 1
ATOM 1506 C C . SER B 1 77 ? 0.387 -3.301 -13.758 1 98.88 77 SER B C 1
ATOM 1508 O O . SER B 1 77 ? 0.213 -3.967 -12.734 1 98.88 77 SER B O 1
ATOM 1510 N N . ALA B 1 78 ? -0.263 -2.164 -14.078 1 98.88 78 ALA B N 1
ATOM 1511 C CA . ALA B 1 78 ? -1.256 -1.615 -13.156 1 98.88 78 ALA B CA 1
ATOM 1512 C C . ALA B 1 78 ? -2.201 -2.705 -12.656 1 98.88 78 ALA B C 1
ATOM 1514 O O . ALA B 1 78 ? -2.719 -3.496 -13.453 1 98.88 78 ALA B O 1
ATOM 1515 N N . GLY B 1 79 ? -2.367 -2.781 -11.367 1 98.81 79 GLY B N 1
ATOM 1516 C CA . GLY B 1 79 ? -3.254 -3.77 -10.781 1 98.81 79 GLY B CA 1
ATOM 1517 C C . GLY B 1 79 ? -2.52 -4.965 -10.203 1 98.81 79 GLY B C 1
ATOM 1518 O O . GLY B 1 79 ? -3.059 -5.691 -9.367 1 98.81 79 GLY B O 1
ATOM 1519 N N . ASP B 1 80 ? -1.323 -5.281 -10.664 1 98.94 80 ASP B N 1
ATOM 1520 C CA . ASP B 1 80 ? -0.488 -6.363 -10.156 1 98.94 80 ASP B CA 1
ATOM 1521 C C . ASP B 1 80 ? 0.263 -5.93 -8.898 1 98.94 80 ASP B C 1
ATOM 1523 O O . ASP B 1 80 ? 0.229 -4.754 -8.523 1 98.94 80 ASP B O 1
ATOM 1527 N N . GLY B 1 81 ? 0.879 -6.812 -8.203 1 98.88 81 GLY B N 1
ATOM 1528 C CA . GLY B 1 81 ? 1.71 -6.539 -7.039 1 98.88 81 GLY B CA 1
ATOM 1529 C C . GLY B 1 81 ? 2.777 -7.594 -6.805 1 98.88 81 GLY B C 1
ATOM 1530 O O . GLY B 1 81 ? 2.898 -8.539 -7.582 1 98.88 81 GLY B O 1
ATOM 1531 N N . TYR B 1 82 ? 3.566 -7.402 -5.777 1 98.94 82 TYR B N 1
ATOM 1532 C CA . TYR B 1 82 ? 4.574 -8.391 -5.414 1 98.94 82 TYR B CA 1
ATOM 1533 C C . TYR B 1 82 ? 4.918 -8.305 -3.934 1 98.94 82 TYR B C 1
ATOM 1535 O O . TYR B 1 82 ? 4.703 -7.266 -3.303 1 98.94 82 TYR B O 1
ATOM 1543 N N . TYR B 1 83 ? 5.363 -9.375 -3.414 1 98.88 83 TYR B N 1
ATOM 1544 C CA . TYR B 1 83 ? 5.844 -9.547 -2.047 1 98.88 83 TYR B CA 1
ATOM 1545 C C . TYR B 1 83 ? 7.324 -9.898 -2.027 1 98.88 83 TYR B C 1
ATOM 1547 O O . TYR B 1 83 ? 7.781 -10.727 -2.818 1 98.88 83 TYR B O 1
ATOM 1555 N N . VAL B 1 84 ? 8.117 -9.234 -1.215 1 98.81 84 VAL B N 1
ATOM 1556 C CA . VAL B 1 84 ? 9.539 -9.531 -1.024 1 98.81 84 VAL B CA 1
ATOM 1557 C C . VAL B 1 84 ? 9.789 -9.953 0.423 1 98.81 84 VAL B C 1
ATOM 1559 O O . VAL B 1 84 ? 9.562 -9.172 1.35 1 98.81 84 VAL B O 1
ATOM 1562 N N . ALA B 1 85 ? 10.242 -11.164 0.613 1 98.31 85 ALA B N 1
ATOM 1563 C CA . ALA B 1 85 ? 10.602 -11.648 1.943 1 98.31 85 ALA B CA 1
ATOM 1564 C C . ALA B 1 85 ? 11.852 -10.945 2.465 1 98.31 85 ALA B C 1
ATOM 1566 O O . ALA B 1 85 ? 12.68 -10.477 1.681 1 98.31 85 ALA B O 1
ATOM 1567 N N . PRO B 1 86 ? 12.008 -10.875 3.848 1 98.38 86 PRO B N 1
ATOM 1568 C CA . PRO B 1 86 ? 13.227 -10.273 4.406 1 98.38 86 PRO B CA 1
ATOM 1569 C C . PRO B 1 86 ? 14.5 -10.852 3.795 1 98.38 86 PRO B C 1
ATOM 1571 O O . PRO B 1 86 ? 14.625 -12.07 3.646 1 98.38 86 PRO B O 1
ATOM 1574 N N . ASN B 1 87 ? 15.383 -9.938 3.346 1 98.5 87 ASN B N 1
ATOM 1575 C CA . ASN B 1 87 ? 16.734 -10.234 2.893 1 98.5 87 ASN B CA 1
ATOM 1576 C C . ASN B 1 87 ? 16.734 -10.914 1.526 1 98.5 87 ASN B C 1
ATOM 1578 O O . ASN B 1 87 ? 17.734 -11.531 1.137 1 98.5 87 ASN B O 1
ATOM 1582 N N . LYS B 1 88 ? 15.672 -10.953 0.837 1 98.38 88 LYS B N 1
ATOM 1583 C CA . LYS B 1 88 ? 15.617 -11.453 -0.535 1 98.38 88 LYS B CA 1
ATOM 1584 C C . LYS B 1 88 ? 16.047 -10.375 -1.526 1 98.38 88 LYS B C 1
ATOM 1586 O O . LYS B 1 88 ? 15.453 -9.289 -1.573 1 98.38 88 LYS B O 1
ATOM 1591 N N . PRO B 1 89 ? 17.078 -10.594 -2.309 1 98.75 89 PRO B N 1
ATOM 1592 C CA . PRO B 1 89 ? 17.484 -9.586 -3.293 1 98.75 89 PRO B CA 1
ATOM 1593 C C . PRO B 1 89 ? 16.375 -9.266 -4.297 1 98.75 89 PRO B C 1
ATOM 1595 O O . PRO B 1 89 ? 15.68 -10.172 -4.766 1 98.75 89 PRO B O 1
ATOM 1598 N N . HIS B 1 90 ? 16.219 -7.992 -4.625 1 98.88 90 HIS B N 1
ATOM 1599 C CA . HIS B 1 90 ? 15.188 -7.578 -5.578 1 98.88 90 HIS B CA 1
ATOM 1600 C C . HIS B 1 90 ? 15.547 -6.246 -6.227 1 98.88 90 HIS B C 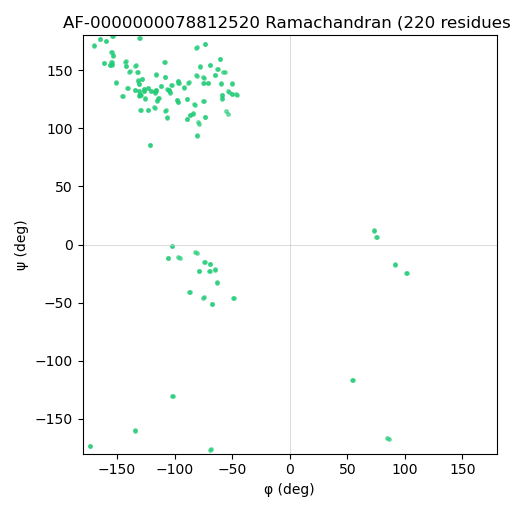1
ATOM 1602 O O . HIS B 1 90 ? 16.344 -5.48 -5.68 1 98.88 90 HIS B O 1
ATOM 1608 N N . GLY B 1 91 ? 15.078 -5.977 -7.363 1 98.62 91 GLY B N 1
ATOM 1609 C CA . GLY B 1 91 ? 15.219 -4.773 -8.164 1 98.62 91 GLY B CA 1
ATOM 1610 C C . GLY B 1 91 ? 14.219 -4.691 -9.305 1 98.62 91 GLY B C 1
ATOM 1611 O O . GLY B 1 91 ? 13.383 -5.586 -9.469 1 98.62 91 GLY B O 1
ATOM 1612 N N . CYS B 1 92 ? 14.266 -3.562 -10.023 1 98.81 92 CYS B N 1
ATOM 1613 C CA . CYS B 1 92 ? 13.312 -3.436 -11.109 1 98.81 92 CYS B CA 1
ATOM 1614 C C . CYS B 1 92 ? 13.828 -2.484 -12.188 1 98.81 92 CYS B C 1
ATOM 1616 O O . CYS B 1 92 ? 14.703 -1.662 -11.922 1 98.81 92 CYS B O 1
ATOM 1618 N N . VAL B 1 93 ? 13.32 -2.639 -13.391 1 98.88 93 VAL B N 1
ATOM 1619 C CA . VAL B 1 93 ? 13.445 -1.692 -14.492 1 98.88 93 VAL B CA 1
ATOM 1620 C C . VAL B 1 93 ? 12.062 -1.17 -14.883 1 98.88 93 VAL B C 1
ATOM 1622 O O . VAL B 1 93 ? 11.133 -1.951 -15.078 1 98.88 93 VAL B O 1
ATOM 1625 N N . CYS B 1 94 ? 12 0.141 -14.977 1 98.94 94 CYS B N 1
ATOM 1626 C CA . CYS B 1 94 ? 10.742 0.743 -15.383 1 98.94 94 CYS B CA 1
ATOM 1627 C C . CYS B 1 94 ? 10.609 0.753 -16.906 1 98.94 94 CYS B C 1
ATOM 1629 O O . CYS B 1 94 ? 11.297 1.517 -17.578 1 98.94 94 CYS B O 1
ATOM 1631 N N . LEU B 1 95 ? 9.68 -0.016 -17.391 1 98.94 95 LEU B N 1
ATOM 1632 C CA . LEU B 1 95 ? 9.508 -0.148 -18.844 1 98.94 95 LEU B CA 1
ATOM 1633 C C . LEU B 1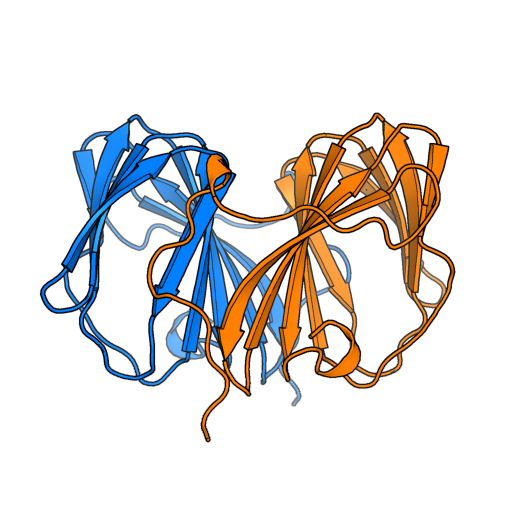 95 ? 8.602 0.95 -19.375 1 98.94 95 LEU B C 1
ATOM 1635 O O . LEU B 1 95 ? 8.789 1.418 -20.5 1 98.94 95 LEU B O 1
ATOM 1639 N N . GLU B 1 96 ? 7.566 1.299 -18.734 1 98.94 96 GLU B N 1
ATOM 1640 C CA . GLU B 1 96 ? 6.668 2.432 -18.938 1 98.94 96 GLU B CA 1
ATOM 1641 C C . GLU B 1 96 ? 6.512 3.246 -17.656 1 98.94 96 GLU B C 1
ATOM 1643 O O . GLU B 1 96 ? 6.277 2.684 -16.578 1 98.94 96 GLU B O 1
ATOM 1648 N N . ALA B 1 97 ? 6.609 4.551 -17.797 1 98.94 97 ALA B N 1
ATOM 1649 C CA . ALA B 1 97 ? 6.551 5.422 -16.625 1 98.94 97 ALA B CA 1
ATOM 1650 C C . ALA B 1 97 ? 5.344 5.086 -15.758 1 98.94 97 ALA B C 1
ATOM 1652 O O . ALA B 1 97 ? 4.25 4.836 -16.266 1 98.94 97 ALA B O 1
ATOM 1653 N N . GLY B 1 98 ? 5.633 5.102 -14.414 1 98.88 98 GLY B N 1
ATOM 1654 C CA . GLY B 1 98 ? 4.523 4.73 -13.555 1 98.88 98 GLY B CA 1
ATOM 1655 C C . GLY B 1 98 ? 4.828 4.906 -12.078 1 98.88 98 GLY B C 1
ATOM 1656 O O . GLY B 1 98 ? 5.832 5.516 -11.719 1 98.88 98 GLY B O 1
ATOM 1657 N N . VAL B 1 99 ? 3.855 4.426 -11.258 1 98.94 99 VAL B N 1
ATOM 1658 C CA . VAL B 1 99 ? 3.883 4.641 -9.82 1 98.94 99 VAL B CA 1
ATOM 1659 C C . VAL B 1 99 ? 3.758 3.303 -9.094 1 98.94 99 VAL B C 1
ATOM 1661 O O . VAL B 1 99 ? 2.941 2.461 -9.469 1 98.94 99 VAL B O 1
ATOM 1664 N N . LEU B 1 100 ? 4.629 3.043 -8.094 1 98.94 100 LEU B N 1
ATOM 1665 C CA . LEU B 1 100 ? 4.527 1.935 -7.152 1 98.94 100 LEU B CA 1
ATOM 1666 C C . LEU B 1 100 ? 4.137 2.434 -5.766 1 98.94 100 LEU B C 1
ATOM 1668 O O . LEU B 1 100 ? 4.566 3.51 -5.344 1 98.94 100 LEU B O 1
ATOM 1672 N N . ILE B 1 101 ? 3.336 1.66 -5.059 1 99 101 ILE B N 1
ATOM 1673 C CA . ILE B 1 101 ? 3.141 1.836 -3.623 1 99 101 ILE B CA 1
ATOM 1674 C C . ILE B 1 101 ? 3.861 0.724 -2.865 1 99 101 ILE B C 1
ATOM 1676 O O . ILE B 1 101 ? 3.441 -0.436 -2.904 1 99 101 ILE B O 1
ATOM 1680 N N . ASP B 1 102 ? 4.906 1.064 -2.207 1 98.94 102 ASP B N 1
ATOM 1681 C CA . ASP B 1 102 ? 5.684 0.138 -1.389 1 98.94 102 ASP B CA 1
ATOM 1682 C C . ASP B 1 102 ? 5.266 0.215 0.077 1 98.94 102 ASP B C 1
ATOM 1684 O O . ASP B 1 102 ? 5.055 1.306 0.612 1 98.94 102 ASP B O 1
ATOM 1688 N N . THR B 1 103 ? 5.191 -0.92 0.699 1 98.94 103 THR B N 1
ATOM 1689 C CA . THR B 1 103 ? 4.949 -0.927 2.137 1 98.94 103 THR B CA 1
ATOM 1690 C C . THR B 1 103 ? 5.93 -1.854 2.848 1 98.94 103 THR B C 1
ATOM 1692 O O . THR B 1 103 ? 6.242 -2.936 2.346 1 98.94 103 THR B O 1
ATOM 1695 N N . PHE B 1 104 ? 6.383 -1.416 4.012 1 98.94 104 PHE B N 1
ATOM 1696 C CA . PHE B 1 104 ? 7.441 -2.115 4.73 1 98.94 104 PHE B CA 1
ATOM 1697 C C . PHE B 1 104 ? 7.031 -2.383 6.172 1 98.94 104 PHE B C 1
ATOM 1699 O O . PHE B 1 104 ? 6.406 -1.534 6.812 1 98.94 104 PHE B O 1
ATOM 1706 N N . THR B 1 105 ? 7.391 -3.494 6.672 1 98.75 105 THR B N 1
ATOM 1707 C CA . THR B 1 105 ? 7.395 -3.764 8.102 1 98.75 105 THR B CA 1
ATOM 1708 C C . THR B 1 105 ? 8.742 -4.336 8.539 1 98.75 105 THR B C 1
ATOM 1710 O O . THR B 1 105 ? 9.188 -5.355 8.016 1 98.75 105 THR B O 1
ATOM 1713 N N . PRO B 1 106 ? 9.477 -3.842 9.586 1 98.5 106 PRO B N 1
ATOM 1714 C CA . PRO B 1 106 ? 9.117 -2.568 10.219 1 98.5 106 PRO B CA 1
ATOM 1715 C C . PRO B 1 106 ? 9.359 -1.369 9.305 1 98.5 106 PRO B C 1
ATOM 1717 O O . PRO B 1 106 ? 9.625 -1.539 8.117 1 98.5 106 PRO B O 1
ATOM 1720 N N . MET B 1 107 ? 9.141 -0.168 9.773 1 98.44 107 MET B N 1
ATOM 1721 C CA . MET B 1 107 ? 9.352 1.047 8.992 1 98.44 107 MET B CA 1
ATOM 1722 C C . MET B 1 107 ? 10.812 1.194 8.594 1 98.44 107 MET B C 1
ATOM 1724 O O . MET B 1 107 ? 11.703 0.679 9.273 1 98.44 107 MET B O 1
ATOM 1728 N N . ARG B 1 108 ? 11.016 1.841 7.469 1 98.25 108 ARG B N 1
ATOM 1729 C CA . ARG B 1 108 ? 12.352 2.168 6.988 1 98.25 108 ARG B CA 1
ATOM 1730 C C . ARG B 1 108 ? 12.898 3.406 7.691 1 98.25 108 ARG B C 1
ATOM 1732 O O . ARG B 1 108 ? 12.711 4.527 7.223 1 98.25 108 ARG B O 1
ATOM 1739 N N . ALA B 1 109 ? 13.656 3.176 8.773 1 96.88 109 ALA B N 1
ATOM 1740 C CA . ALA B 1 109 ? 14.219 4.281 9.539 1 96.88 109 ALA B CA 1
ATOM 1741 C C . ALA B 1 109 ? 15.203 5.094 8.695 1 96.88 109 ALA B C 1
ATOM 1743 O O . ALA B 1 109 ? 15.32 6.309 8.867 1 96.88 109 ALA B O 1
ATOM 1744 N N . ASP B 1 110 ? 15.883 4.469 7.805 1 96.5 110 ASP B N 1
ATOM 1745 C CA . ASP B 1 110 ? 16.906 5.105 6.973 1 96.5 110 ASP B CA 1
ATOM 1746 C C . ASP B 1 110 ? 16.266 6.07 5.977 1 96.5 110 ASP B C 1
ATOM 1748 O O . ASP B 1 110 ? 16.969 6.852 5.328 1 96.5 110 ASP B O 1
ATOM 1752 N N . PHE B 1 111 ? 14.938 5.969 5.742 1 96.81 111 PHE B N 1
ATOM 1753 C CA . PHE B 1 111 ? 14.25 6.906 4.867 1 96.81 111 PHE B CA 1
ATOM 1754 C C . PHE B 1 111 ? 13.977 8.219 5.586 1 96.81 111 PHE B C 1
ATOM 1756 O O . PHE B 1 111 ? 13.656 9.227 4.949 1 96.81 111 PHE B O 1
ATOM 1763 N N . LEU B 1 112 ? 13.938 8.234 6.875 1 93.12 112 LEU B N 1
ATOM 1764 C CA . LEU B 1 112 ? 13.477 9.367 7.668 1 93.12 112 LEU B CA 1
ATOM 1765 C C . LEU B 1 112 ? 14.648 10.172 8.203 1 93.12 112 LEU B C 1
ATOM 1767 O O . LEU B 1 112 ? 15.727 9.625 8.445 1 93.12 112 LEU B O 1
#

Radius of gyration: 16.23 Å; Cα contacts (8 Å, |Δi|>4): 649; chains: 2; bounding box: 42×42×40 Å

Nearest PDB structures (foldseek):
  7zyb-assembly1_A  TM=1.001E+00  e=9.736E-18  Bacteroides eggerthii DSM 20697
  2pfw-assembly1_B  TM=9.826E-01  e=6.257E-15  Shewanella frigidimarina NCIMB 400
  9bwf-assembly1_A  TM=8.956E-01  e=9.409E-11  metagenome
  1yhf-assembly1_A  TM=7.763E-01  e=1.500E-07  Streptococcus pyogenes M1 GAS
  2ozj-assembly2_B-3  TM=8.936E-01  e=8.748E-07  Desulfitobacterium hafniense DCB-2

InterPro domains:
  IPR011051 RmlC-like cupin domain superfamily [SSF51182] (15-109)
  IPR013096 Cupin 2, conserved barrel [PF07883] (39-95)
  IPR014710 RmlC-like jelly roll fold [G3DSA:2.60.120.10] (2-112)
  IPR025499 Pectin degradation protein KdgF [PIRSF029883] (12-112)
  IPR052535 Bacilysin biosynthesis H2HPP isomerase [PTHR40112] (2-111)

Solvent-accessible surface area (backbone atoms only — not comparable to full-atom values): 11094 Å² total; per-residue (Å²): 129,89,58,56,48,62,49,69,38,52,50,90,78,52,64,76,43,69,89,46,75,54,32,35,32,31,80,51,19,33,36,70,54,31,28,33,32,42,34,38,37,35,58,68,20,62,48,67,77,45,64,48,78,39,37,35,33,34,39,27,70,36,34,30,34,42,37,34,47,68,92,45,72,50,78,42,38,54,63,15,34,30,32,41,58,55,57,45,41,32,31,35,37,25,71,35,50,30,32,37,40,40,32,29,32,47,33,65,65,89,78,104,128,89,58,58,49,63,50,68,39,52,47,91,78,52,64,78,43,68,89,44,75,53,32,37,32,33,79,52,18,33,36,71,56,31,28,32,33,41,34,39,37,35,58,68,21,64,48,67,77,45,64,48,78,38,36,35,30,34,40,28,70,36,34,30,33,43,37,34,49,68,90,45,72,49,76,44,37,53,63,16,34,31,32,42,59,56,58,45,41,32,32,35,37,27,70,34,51,29,32,38,40,39,32,28,30,46,35,64,65,88,78,105

Sequence (224 aa):
MKMCSEVFQFEKELKWENPGPGIRRQIMGYDEQLMMVKVQFEKGAVGTMHEHHHSQATYVVSGKFELTIGEQKEILSAGDGYYVAPNKPHGCVCLEAGVLIDTFTPMRADFLMKMCSEVFQFEKELKWENPGPGIRRQIMGYDEQLMMVKVQFEKGAVGTMHEHHHSQATYVVSGKFELTIGEQKEILSAGDGYYVAPNKPHGCVCLEAGVLIDTFTPMRADFL

pLDDT: mean 97.61, std 6.09, range [46.62, 99.0]

Secondary structure (DSSP, 8-state):
------SEE-GGGSPPEEEETTEEEEEEEE-SS-EEEEEEE-TT-EEEEE--SSEEEEEEEEEEEEEEETTEEEEEETT-EEEE-TT--EEEEEEEEEEEEEEEES--GGG-/------SEE-GGGSPPEEEETTEEEEEEEE-SS-EEEEEEE-TT-EEEEE--SSEEEEEEEEEEEEEEETTEEEEEETT-EEEE-TT--EEEEEEEEEEEEEEEES--GGG-